Protein AF-X1HYQ2-F1 (afdb_monomer_lite)

Structure (mmCIF, N/CA/C/O backbone):
data_AF-X1HYQ2-F1
#
_entry.id   AF-X1HYQ2-F1
#
loop_
_atom_site.group_PDB
_atom_site.id
_atom_site.type_symbol
_atom_site.label_atom_id
_atom_site.label_alt_id
_atom_site.label_comp_id
_atom_site.label_asym_id
_atom_site.label_entity_id
_atom_site.label_seq_id
_atom_site.pdbx_PDB_ins_code
_atom_site.Cartn_x
_atom_site.Cartn_y
_atom_site.Cartn_z
_atom_site.occupancy
_atom_site.B_iso_or_equiv
_atom_site.auth_seq_id
_atom_site.auth_comp_id
_atom_site.auth_asym_id
_atom_site.auth_atom_id
_atom_site.pdbx_PDB_model_num
ATOM 1 N N . MET A 1 1 ? 8.883 -9.887 -30.324 1.00 87.75 1 MET A N 1
ATOM 2 C CA . MET A 1 1 ? 8.165 -10.912 -29.535 1.00 87.75 1 MET A CA 1
ATOM 3 C C . MET A 1 1 ? 7.779 -10.295 -28.203 1.00 87.75 1 MET A C 1
ATOM 5 O O . MET A 1 1 ? 8.640 -9.686 -27.579 1.00 87.75 1 MET A O 1
ATOM 9 N N . ALA A 1 2 ? 6.522 -10.423 -27.791 1.00 94.06 2 ALA A N 1
ATOM 10 C CA . ALA A 1 2 ? 6.022 -10.013 -26.484 1.00 94.06 2 ALA A CA 1
ATOM 11 C C . ALA A 1 2 ? 5.335 -11.199 -25.804 1.00 94.06 2 ALA A C 1
ATOM 13 O O . ALA A 1 2 ? 4.806 -12.089 -26.470 1.00 94.06 2 ALA A O 1
ATOM 14 N N . THR A 1 3 ? 5.360 -11.207 -24.475 1.00 94.38 3 THR A N 1
ATOM 15 C CA . THR A 1 3 ? 4.730 -12.242 -23.653 1.00 94.38 3 THR A CA 1
ATOM 16 C C . THR A 1 3 ? 4.017 -11.590 -22.479 1.00 94.38 3 THR A C 1
ATOM 18 O O . THR A 1 3 ? 4.448 -10.545 -21.990 1.00 94.38 3 THR A O 1
ATOM 21 N N . ILE A 1 4 ? 2.924 -12.199 -22.031 1.00 93.12 4 ILE A N 1
ATOM 22 C CA . ILE A 1 4 ? 2.221 -11.822 -20.807 1.00 93.12 4 ILE A CA 1
ATOM 23 C C . ILE A 1 4 ? 2.123 -13.070 -19.945 1.00 93.12 4 ILE A C 1
ATOM 25 O O . ILE A 1 4 ? 1.773 -14.153 -20.421 1.00 93.12 4 ILE A O 1
ATOM 29 N N . GLY A 1 5 ? 2.437 -12.919 -18.666 1.00 87.38 5 GLY A N 1
ATOM 30 C CA . GLY A 1 5 ? 2.395 -14.002 -17.702 1.00 87.38 5 GLY A CA 1
ATOM 31 C C . GLY A 1 5 ? 3.038 -13.615 -16.379 1.00 87.38 5 GLY A C 1
ATOM 32 O O . GLY A 1 5 ? 3.705 -12.591 -16.255 1.00 87.38 5 GLY A O 1
ATOM 33 N N . SER A 1 6 ? 2.814 -14.463 -15.384 1.00 81.81 6 SER A N 1
ATOM 34 C CA . SER A 1 6 ? 3.522 -14.440 -14.102 1.00 81.81 6 SER A CA 1
ATOM 35 C C . SER A 1 6 ? 4.257 -15.775 -13.973 1.00 81.81 6 SER A C 1
ATOM 37 O O . SER A 1 6 ? 5.203 -16.029 -14.706 1.00 81.81 6 SER A O 1
ATOM 39 N N . LYS A 1 7 ? 3.774 -16.688 -13.128 1.00 84.12 7 LYS A N 1
ATOM 40 C CA . LYS A 1 7 ? 4.290 -18.062 -13.024 1.00 84.12 7 LYS A CA 1
ATOM 41 C C . LYS A 1 7 ? 3.954 -18.924 -14.243 1.00 84.12 7 LYS A C 1
ATOM 43 O O . LYS A 1 7 ? 4.586 -19.948 -14.460 1.00 84.12 7 LYS A O 1
ATOM 48 N N . ARG A 1 8 ? 2.923 -18.540 -14.998 1.00 89.50 8 ARG A N 1
ATOM 49 C CA . ARG A 1 8 ? 2.482 -19.206 -16.227 1.00 89.50 8 ARG A CA 1
ATOM 50 C C . ARG A 1 8 ? 2.333 -18.172 -17.331 1.00 89.50 8 ARG A C 1
ATOM 52 O O . ARG A 1 8 ? 1.862 -17.063 -17.064 1.00 89.50 8 ARG A O 1
ATOM 59 N N . LEU A 1 9 ? 2.729 -18.560 -18.539 1.00 92.75 9 LEU A N 1
ATOM 60 C CA . LEU A 1 9 ? 2.484 -17.805 -19.760 1.00 92.75 9 LEU A CA 1
ATOM 61 C C . LEU A 1 9 ? 0.978 -17.818 -20.047 1.00 92.75 9 LEU A C 1
ATOM 63 O O . LEU A 1 9 ? 0.370 -18.887 -20.044 1.00 92.75 9 LEU A O 1
ATOM 67 N N . ILE A 1 10 ? 0.386 -16.645 -20.261 1.00 93.06 10 ILE A N 1
ATOM 68 C CA . ILE A 1 10 ? -1.036 -16.509 -20.618 1.00 93.06 10 ILE A CA 1
ATOM 69 C C . ILE A 1 10 ? -1.226 -16.077 -22.070 1.00 93.06 10 ILE A C 1
ATOM 71 O O . ILE A 1 10 ? -2.271 -16.341 -22.653 1.00 93.06 10 ILE A O 1
ATOM 75 N N . TRP A 1 11 ? -0.224 -15.421 -22.655 1.00 95.94 11 TRP A N 1
ATOM 76 C CA . TRP A 1 11 ? -0.261 -14.954 -24.034 1.00 95.94 11 TRP A CA 1
ATOM 77 C C . TRP A 1 11 ? 1.156 -14.699 -24.551 1.00 95.94 11 TRP A C 1
ATOM 79 O O . TRP A 1 11 ? 2.025 -14.252 -23.796 1.00 95.94 11 TRP A O 1
ATOM 89 N N . ALA A 1 12 ? 1.388 -14.961 -25.835 1.00 96.62 12 ALA A N 1
ATOM 90 C CA . ALA A 1 12 ? 2.621 -14.623 -26.532 1.00 96.62 12 ALA A CA 1
ATOM 91 C C . ALA A 1 12 ? 2.326 -14.302 -27.998 1.00 96.62 12 ALA A C 1
ATOM 93 O O . ALA A 1 12 ? 1.525 -14.988 -28.629 1.00 96.62 12 ALA A O 1
ATOM 94 N N . ALA A 1 13 ? 3.009 -13.299 -28.544 1.00 97.00 13 ALA A N 1
ATOM 95 C CA . ALA A 1 13 ? 2.955 -12.981 -29.967 1.00 97.00 13 ALA A CA 1
ATOM 96 C C . ALA A 1 13 ? 4.294 -12.424 -30.466 1.00 97.00 13 ALA A C 1
ATOM 98 O O . ALA A 1 13 ? 5.100 -11.864 -29.714 1.00 97.00 13 ALA A O 1
ATOM 99 N N . ALA A 1 14 ? 4.546 -12.563 -31.762 1.00 97.19 14 ALA A N 1
ATOM 100 C CA . ALA A 1 14 ? 5.698 -11.989 -32.440 1.00 97.19 14 ALA A CA 1
ATOM 101 C C . ALA A 1 14 ? 5.243 -11.343 -33.749 1.00 97.19 14 ALA A C 1
ATOM 103 O O . ALA A 1 14 ? 4.389 -11.884 -34.440 1.00 97.19 14 ALA A O 1
ATOM 104 N N . GLY A 1 15 ? 5.803 -10.180 -34.068 1.00 96.12 15 GLY A N 1
ATOM 105 C CA . GLY A 1 15 ? 5.381 -9.378 -35.206 1.00 96.12 15 GLY A CA 1
ATOM 106 C C . GLY A 1 15 ? 5.786 -7.923 -35.024 1.00 96.12 15 GLY A C 1
ATOM 107 O O . GLY A 1 15 ? 6.682 -7.622 -34.227 1.00 96.12 15 GLY A O 1
ATOM 108 N N . ASP A 1 16 ? 5.098 -7.051 -35.755 1.00 97.75 16 ASP A N 1
ATOM 109 C CA . ASP A 1 16 ? 5.226 -5.602 -35.635 1.00 97.75 16 ASP A CA 1
ATOM 110 C C . ASP A 1 16 ? 5.039 -5.132 -34.181 1.00 97.75 16 ASP A C 1
ATOM 112 O O . ASP A 1 16 ? 4.152 -5.598 -33.459 1.00 97.75 16 ASP A O 1
ATOM 116 N N . VAL A 1 17 ? 5.897 -4.204 -33.752 1.00 96.62 17 VAL A N 1
ATOM 117 C CA . VAL A 1 17 ? 5.971 -3.760 -32.356 1.00 96.62 17 VAL A CA 1
ATOM 118 C C . VAL A 1 17 ? 4.682 -3.084 -31.906 1.00 96.62 17 VAL A C 1
ATOM 120 O O . VAL A 1 17 ? 4.229 -3.331 -30.787 1.00 96.62 17 VAL A O 1
ATOM 123 N N . GLU A 1 18 ? 4.066 -2.267 -32.757 1.00 97.00 18 GLU A N 1
ATOM 124 C CA . GLU A 1 18 ? 2.862 -1.521 -32.404 1.00 97.00 18 GLU A CA 1
ATOM 125 C C . GLU A 1 18 ? 1.658 -2.458 -32.295 1.00 97.00 18 GLU A C 1
ATOM 127 O O . GLU A 1 18 ? 0.921 -2.424 -31.305 1.00 97.00 18 GLU A O 1
ATOM 132 N N . THR A 1 19 ? 1.504 -3.340 -33.279 1.00 97.00 19 THR A N 1
ATOM 133 C CA . THR A 1 19 ? 0.419 -4.322 -33.348 1.00 97.00 19 THR A CA 1
ATOM 134 C C . THR A 1 19 ? 0.457 -5.262 -32.145 1.00 97.00 19 THR A C 1
ATOM 136 O O . THR A 1 19 ? -0.511 -5.342 -31.385 1.00 97.00 19 THR A O 1
ATOM 139 N N . VAL A 1 20 ? 1.610 -5.891 -31.899 1.00 97.44 20 VAL A N 1
ATOM 140 C CA . VAL A 1 20 ? 1.802 -6.834 -30.786 1.00 97.44 20 VAL A CA 1
ATOM 141 C C . VAL A 1 20 ? 1.609 -6.144 -29.434 1.00 97.44 20 VAL A C 1
ATOM 143 O O . VAL A 1 20 ? 0.995 -6.708 -28.530 1.00 97.44 20 VAL A O 1
ATOM 146 N N . THR A 1 21 ? 2.088 -4.908 -29.274 1.00 95.88 21 THR A N 1
ATOM 147 C CA . THR A 1 21 ? 1.911 -4.163 -28.017 1.00 95.88 21 THR A CA 1
ATOM 148 C C . THR A 1 21 ? 0.440 -3.834 -27.771 1.00 95.88 21 THR A C 1
ATOM 150 O O . THR A 1 21 ? -0.053 -4.009 -26.657 1.00 95.88 21 THR A O 1
ATOM 153 N N . ARG A 1 22 ? -0.288 -3.394 -28.804 1.00 96.19 22 ARG A N 1
ATOM 154 C CA . ARG A 1 22 ? -1.716 -3.057 -28.713 1.00 96.19 22 ARG A CA 1
ATOM 155 C C . ARG A 1 22 ? -2.566 -4.268 -28.343 1.00 96.19 22 ARG A C 1
ATOM 157 O O . ARG A 1 22 ? -3.459 -4.150 -27.506 1.00 96.19 22 ARG A O 1
ATOM 164 N N . GLU A 1 23 ? -2.292 -5.417 -28.947 1.00 95.88 23 GLU A N 1
ATOM 165 C CA . GLU A 1 23 ? -2.946 -6.681 -28.597 1.00 95.88 23 GLU A CA 1
ATOM 166 C C . GLU A 1 23 ? -2.624 -7.096 -27.163 1.00 95.88 23 GLU A C 1
ATOM 168 O O . GLU A 1 23 ? -3.537 -7.399 -26.394 1.00 95.88 23 GLU A O 1
ATOM 173 N N . GLY A 1 24 ? -1.351 -7.021 -26.772 1.00 95.31 24 GLY A N 1
ATOM 174 C CA . GLY A 1 24 ? -0.922 -7.350 -25.419 1.00 95.31 24 GLY A CA 1
ATOM 175 C C . GLY A 1 24 ? -1.607 -6.490 -24.351 1.00 95.31 24 GLY A C 1
ATOM 176 O O . GLY A 1 24 ? -2.094 -7.021 -23.355 1.00 95.31 24 GLY A O 1
ATOM 177 N N . ILE A 1 25 ? -1.729 -5.177 -24.572 1.00 94.75 25 ILE A N 1
ATOM 178 C CA . ILE A 1 25 ? -2.447 -4.276 -23.653 1.00 94.75 25 ILE A CA 1
ATOM 179 C C . ILE A 1 25 ? -3.903 -4.726 -23.472 1.00 94.75 25 ILE A C 1
ATOM 181 O O . ILE A 1 25 ? -4.359 -4.832 -22.337 1.00 94.75 25 ILE A O 1
ATOM 185 N N . ARG A 1 26 ? -4.612 -5.083 -24.555 1.00 93.75 26 ARG A N 1
ATOM 186 C CA . ARG A 1 26 ? -5.999 -5.583 -24.458 1.00 93.75 26 ARG A CA 1
ATOM 187 C C . ARG A 1 26 ? -6.094 -6.859 -23.620 1.00 93.75 26 ARG A C 1
ATOM 189 O O . ARG A 1 26 ? -7.024 -6.992 -22.829 1.00 93.75 26 ARG A O 1
ATOM 196 N N . VAL A 1 27 ? -5.143 -7.781 -23.774 1.00 93.94 27 VAL A N 1
ATOM 197 C CA . VAL A 1 27 ? -5.092 -9.023 -22.984 1.00 93.94 27 VAL A CA 1
ATOM 198 C C . VAL A 1 27 ? -4.842 -8.726 -21.500 1.00 93.94 27 VAL A C 1
ATOM 200 O O . VAL A 1 27 ? -5.498 -9.310 -20.634 1.00 93.94 27 VAL A O 1
ATOM 203 N N . VAL A 1 28 ? -3.928 -7.804 -21.179 1.00 92.81 28 VAL A N 1
ATOM 204 C CA . VAL A 1 28 ? -3.695 -7.375 -19.788 1.00 92.81 28 VAL A CA 1
ATOM 205 C C . VAL A 1 28 ? -4.953 -6.735 -19.204 1.00 92.81 28 VAL A C 1
ATOM 207 O O . VAL A 1 28 ? -5.369 -7.117 -18.109 1.00 92.81 28 VAL A O 1
ATOM 210 N N . ASP A 1 29 ? -5.604 -5.832 -19.936 1.00 91.50 29 ASP A N 1
ATOM 211 C CA . ASP A 1 29 ? -6.808 -5.144 -19.462 1.00 91.50 29 ASP A CA 1
ATOM 212 C C . ASP A 1 29 ? -7.930 -6.141 -19.152 1.00 91.50 29 ASP A C 1
ATOM 214 O O . ASP A 1 29 ? -8.540 -6.080 -18.089 1.00 91.50 29 ASP A O 1
ATOM 218 N N . GLN A 1 30 ? -8.158 -7.128 -20.021 1.00 89.38 30 GLN A N 1
ATOM 219 C CA . GLN A 1 30 ? -9.182 -8.157 -19.804 1.00 89.38 30 GLN A CA 1
ATOM 220 C C . GLN A 1 30 ? -8.919 -9.055 -18.589 1.00 89.38 30 GLN A C 1
ATOM 222 O O . GLN A 1 30 ? -9.856 -9.652 -18.061 1.00 89.38 30 GLN A O 1
ATOM 227 N N . THR A 1 31 ? -7.663 -9.187 -18.156 1.00 87.50 31 THR A N 1
ATOM 228 C CA . THR A 1 31 ? -7.276 -10.121 -17.086 1.00 87.50 31 THR A CA 1
ATOM 229 C C . THR A 1 31 ? -7.023 -9.442 -15.744 1.00 87.50 31 THR A C 1
ATOM 231 O O . THR A 1 31 ? -7.073 -10.110 -14.711 1.00 87.50 31 THR A O 1
ATOM 234 N N . THR A 1 32 ? -6.759 -8.133 -15.740 1.00 91.69 32 THR A N 1
ATOM 235 C CA . THR A 1 32 ? -6.312 -7.398 -14.543 1.00 91.69 32 THR A CA 1
ATOM 236 C C . THR A 1 32 ? -7.179 -6.195 -14.178 1.00 91.69 32 THR A C 1
ATOM 238 O O . THR A 1 32 ? -7.031 -5.669 -13.071 1.00 91.69 32 THR A O 1
ATOM 241 N N . SER A 1 33 ? -8.107 -5.786 -15.050 1.00 93.75 33 SER A N 1
ATOM 242 C CA . SER A 1 33 ? -8.998 -4.648 -14.812 1.00 93.75 33 SER A CA 1
ATOM 243 C C . SER A 1 33 ? -10.345 -5.068 -14.236 1.00 93.75 33 SER A C 1
ATOM 245 O O . SER A 1 33 ? -11.040 -5.922 -14.784 1.00 93.75 33 SER A O 1
ATOM 247 N N . PHE A 1 34 ? -10.755 -4.415 -13.149 1.00 93.50 34 PHE A N 1
ATOM 248 C CA . PHE A 1 34 ? -12.014 -4.698 -12.461 1.00 93.50 34 PHE A CA 1
ATOM 249 C C . PHE A 1 34 ? -12.791 -3.414 -12.180 1.00 93.50 34 PHE A C 1
ATOM 251 O O . PHE A 1 34 ? -12.225 -2.410 -11.750 1.00 93.50 34 PHE A O 1
ATOM 258 N N . TYR A 1 35 ? -14.109 -3.475 -12.371 1.00 93.12 35 TYR A N 1
ATOM 259 C CA . TYR A 1 35 ? -15.043 -2.415 -12.001 1.00 93.12 35 TYR A CA 1
ATOM 260 C C . TYR A 1 35 ? -15.815 -2.856 -10.771 1.00 93.12 35 TYR A C 1
ATOM 262 O O . TYR A 1 35 ? -16.546 -3.846 -10.816 1.00 93.12 35 TYR A O 1
ATOM 270 N N . LEU A 1 36 ? -15.665 -2.126 -9.673 1.00 92.44 36 LEU A N 1
ATOM 271 C CA . LEU A 1 36 ? -16.332 -2.464 -8.422 1.00 92.44 36 LEU A CA 1
ATOM 272 C C . LEU A 1 36 ? -16.808 -1.215 -7.688 1.00 92.44 36 LEU A C 1
ATOM 274 O O . LEU A 1 36 ? -16.319 -0.104 -7.914 1.00 92.44 36 LEU A O 1
ATOM 278 N N . LYS A 1 37 ? -17.821 -1.407 -6.842 1.00 93.88 37 LYS A N 1
ATOM 279 C CA . LYS A 1 37 ? -18.293 -0.361 -5.937 1.00 93.88 37 LYS A CA 1
ATOM 280 C C . LYS A 1 37 ? -17.270 -0.201 -4.8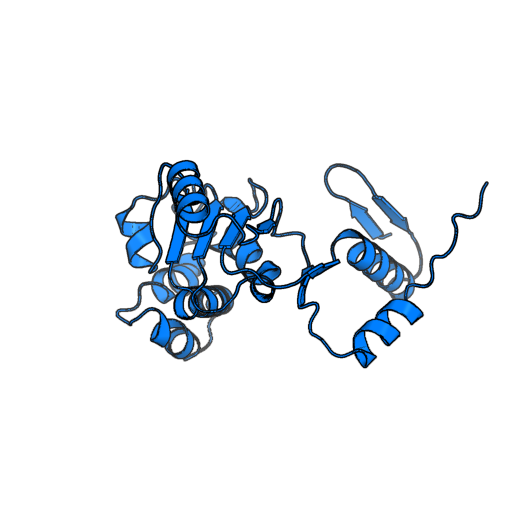07 1.00 93.88 37 LYS A C 1
ATOM 282 O O . LYS A 1 37 ? -16.852 -1.221 -4.257 1.00 93.88 37 LYS A O 1
ATOM 287 N N . PRO A 1 38 ? -16.863 1.031 -4.464 1.00 95.38 38 PRO A N 1
ATOM 288 C CA . PRO A 1 38 ? -15.969 1.251 -3.338 1.00 95.38 38 PRO A CA 1
ATOM 289 C C . PRO A 1 38 ? -16.595 0.793 -2.016 1.00 95.38 38 PRO A C 1
ATOM 291 O O . PRO A 1 38 ? -17.816 0.827 -1.872 1.00 95.38 38 PRO A O 1
ATOM 294 N N . SER A 1 39 ? -15.758 0.429 -1.048 1.00 96.25 39 SER A N 1
ATOM 295 C CA . SER A 1 39 ? -16.177 0.036 0.299 1.00 96.25 39 SER A CA 1
ATOM 296 C C . SER A 1 39 ? -15.478 0.857 1.383 1.00 96.25 39 SER A C 1
ATOM 298 O O . SER A 1 39 ? -14.382 1.396 1.186 1.00 96.25 39 SER A O 1
ATOM 300 N N . LYS A 1 40 ? -16.120 0.931 2.551 1.00 97.31 40 LYS A N 1
ATOM 301 C CA . LYS A 1 40 ? -15.552 1.447 3.794 1.00 97.31 40 LYS A CA 1
ATOM 302 C C . LYS A 1 40 ? -14.363 0.615 4.278 1.00 97.31 40 LYS A C 1
ATOM 304 O O . LYS A 1 40 ? -13.435 1.193 4.835 1.00 97.31 40 LYS A O 1
ATOM 309 N N . TYR A 1 41 ? -14.365 -0.700 4.069 1.00 98.44 41 TYR A N 1
ATOM 310 C CA . TYR A 1 41 ? -13.349 -1.612 4.596 1.00 98.44 41 TYR A CA 1
ATOM 311 C C . TYR A 1 41 ? -12.594 -2.322 3.476 1.00 98.44 41 TYR A C 1
ATOM 313 O O . TYR A 1 41 ? -13.183 -2.870 2.542 1.00 98.44 41 TYR A O 1
ATOM 321 N N . SER A 1 42 ? -11.264 -2.316 3.553 1.00 98.38 42 SER A N 1
ATOM 322 C CA . SER A 1 42 ? -10.416 -2.969 2.554 1.00 98.38 42 SER A CA 1
ATOM 323 C C . SER A 1 42 ? -9.209 -3.660 3.174 1.00 98.38 42 SER A C 1
ATOM 325 O O . SER A 1 42 ? -8.549 -3.118 4.058 1.00 98.38 42 SER A O 1
ATOM 327 N N . ILE A 1 43 ? -8.883 -4.843 2.665 1.00 98.75 43 ILE A N 1
ATOM 328 C CA . ILE A 1 43 ? -7.669 -5.594 2.978 1.00 98.75 43 ILE A CA 1
ATOM 329 C C . ILE A 1 43 ? -6.811 -5.621 1.719 1.00 98.75 43 ILE A C 1
ATOM 331 O O . ILE A 1 43 ? -7.259 -6.066 0.665 1.00 98.75 43 ILE A O 1
ATOM 335 N N . VAL A 1 44 ? -5.576 -5.147 1.817 1.00 98.62 44 VAL A N 1
ATOM 336 C CA . VAL A 1 44 ? -4.670 -4.986 0.682 1.00 98.62 44 VAL A CA 1
ATOM 337 C C . VAL A 1 44 ? -3.372 -5.721 0.965 1.00 98.62 44 VAL A C 1
ATOM 339 O O . VAL A 1 44 ? -2.668 -5.410 1.923 1.00 98.62 44 VAL A O 1
ATOM 342 N N . SER A 1 45 ? -3.019 -6.665 0.098 1.00 98.38 45 SER A N 1
ATOM 343 C CA . SER A 1 45 ? -1.680 -7.244 0.028 1.00 98.38 45 SER A CA 1
ATOM 344 C C . SER A 1 45 ? -1.092 -6.961 -1.352 1.00 98.38 45 SER A C 1
ATOM 346 O O . SER A 1 45 ? -1.761 -7.222 -2.355 1.00 98.38 45 SER A O 1
ATOM 348 N N . PRO A 1 46 ? 0.148 -6.456 -1.456 1.00 96.94 46 PRO A N 1
ATOM 349 C CA . PRO A 1 46 ? 0.759 -6.188 -2.750 1.00 96.94 46 PRO A CA 1
ATOM 350 C C . PRO A 1 46 ? 1.159 -7.478 -3.487 1.00 96.94 46 PRO A C 1
ATOM 352 O O . PRO A 1 46 ? 1.372 -7.403 -4.686 1.00 96.94 46 PRO A O 1
ATOM 355 N N . GLY A 1 47 ? 1.191 -8.647 -2.826 1.00 94.88 47 GLY A N 1
ATOM 356 C CA . GLY A 1 47 ? 1.512 -9.938 -3.461 1.00 94.88 47 GLY A CA 1
ATOM 357 C C . GLY A 1 47 ? 2.718 -10.689 -2.883 1.00 94.88 47 GLY A C 1
ATOM 358 O O . GLY A 1 47 ? 3.073 -11.741 -3.410 1.00 94.88 47 GLY A O 1
ATOM 359 N N . GLY A 1 48 ? 3.323 -10.192 -1.798 1.00 95.38 48 GLY A N 1
ATOM 360 C CA . GLY A 1 48 ? 4.542 -10.768 -1.215 1.00 95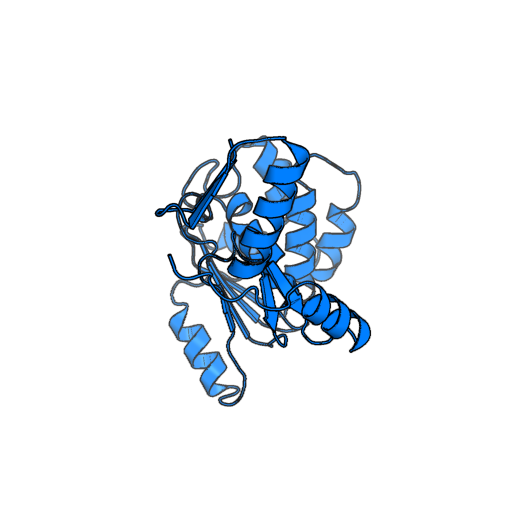.38 48 GLY A CA 1
ATOM 361 C C . GLY A 1 48 ? 5.809 -10.367 -1.979 1.00 95.38 48 GLY A C 1
ATOM 362 O O . GLY A 1 48 ? 5.759 -9.492 -2.843 1.00 95.38 48 GLY A O 1
ATOM 363 N N . TYR A 1 49 ? 6.942 -11.005 -1.675 1.00 94.75 49 TYR A N 1
ATOM 364 C CA . TYR A 1 49 ? 8.234 -10.656 -2.271 1.00 94.75 49 TYR A CA 1
ATOM 365 C C . TYR A 1 49 ? 8.220 -10.819 -3.808 1.00 94.75 49 TYR A C 1
ATOM 367 O O . TYR A 1 49 ? 7.736 -11.844 -4.304 1.00 94.75 49 TYR A O 1
ATOM 375 N N . PRO A 1 50 ? 8.779 -9.863 -4.581 1.00 94.50 50 PRO A N 1
ATOM 376 C CA . PRO A 1 50 ? 9.487 -8.650 -4.139 1.00 94.50 50 PRO A CA 1
ATOM 377 C C . PRO A 1 50 ? 8.580 -7.424 -3.919 1.00 94.50 50 PRO A C 1
ATOM 379 O O . PRO A 1 50 ? 9.058 -6.363 -3.518 1.00 94.50 50 PRO A O 1
ATOM 382 N N . ASP A 1 51 ? 7.274 -7.538 -4.168 1.00 96.38 51 ASP A N 1
ATOM 383 C CA . ASP A 1 51 ? 6.329 -6.417 -4.122 1.00 96.38 51 ASP A CA 1
ATOM 384 C C . ASP A 1 51 ? 6.088 -5.876 -2.702 1.00 96.38 51 ASP A C 1
ATOM 386 O O . ASP A 1 51 ? 5.600 -4.755 -2.555 1.00 96.38 51 ASP A O 1
ATOM 390 N N . ASP A 1 52 ? 6.442 -6.625 -1.653 1.00 97.62 52 ASP A N 1
ATOM 391 C CA . ASP A 1 52 ? 6.395 -6.183 -0.255 1.00 97.62 52 ASP A CA 1
ATOM 392 C C . ASP A 1 52 ? 7.753 -6.066 0.441 1.00 97.62 52 ASP A C 1
ATOM 394 O O . ASP A 1 52 ? 7.790 -5.875 1.656 1.00 97.62 52 ASP A O 1
ATOM 398 N N . GLU A 1 53 ? 8.853 -6.096 -0.314 1.00 97.75 53 GLU A N 1
ATOM 399 C CA . GLU A 1 53 ? 10.208 -5.976 0.240 1.00 97.75 53 GLU A CA 1
ATOM 400 C C . GLU A 1 53 ? 10.382 -4.679 1.051 1.00 97.75 53 GLU A C 1
ATOM 402 O O . GLU A 1 53 ? 11.057 -4.642 2.080 1.00 97.75 53 GLU A O 1
ATOM 407 N N . THR A 1 54 ? 9.744 -3.595 0.599 1.00 98.56 54 THR A N 1
ATOM 408 C CA . THR A 1 54 ? 9.791 -2.286 1.254 1.00 98.56 54 THR A CA 1
ATOM 409 C C . THR A 1 54 ? 8.421 -1.625 1.318 1.00 98.56 54 THR A C 1
ATOM 411 O O . THR A 1 54 ? 7.549 -1.874 0.477 1.00 98.56 54 THR A O 1
ATOM 414 N N . LEU A 1 55 ? 8.254 -0.680 2.246 1.00 98.25 55 LEU A N 1
ATOM 415 C CA . LEU A 1 55 ? 7.088 0.208 2.295 1.00 98.25 55 LEU A CA 1
ATOM 416 C C . LEU A 1 55 ? 6.900 0.969 0.964 1.00 98.25 55 LEU A C 1
ATOM 418 O O . LEU A 1 55 ? 5.787 1.154 0.475 1.00 98.25 55 LEU A O 1
ATOM 422 N N . TYR A 1 56 ? 8.008 1.364 0.332 1.00 97.88 56 TYR A N 1
ATOM 423 C CA . TYR A 1 56 ? 8.034 2.007 -0.984 1.00 97.88 56 TYR A CA 1
ATOM 424 C C . TYR A 1 56 ? 7.528 1.114 -2.128 1.00 97.88 56 TYR A C 1
ATOM 426 O O . TYR A 1 56 ? 6.879 1.606 -3.058 1.00 97.88 56 TYR A O 1
ATOM 434 N N . ALA A 1 57 ? 7.881 -0.173 -2.128 1.00 97.38 57 ALA A N 1
ATOM 435 C CA . ALA A 1 57 ? 7.447 -1.118 -3.156 1.00 97.38 57 ALA A CA 1
ATOM 436 C C . ALA A 1 57 ? 5.960 -1.450 -2.973 1.00 97.38 57 ALA A C 1
ATOM 438 O O . ALA A 1 57 ? 5.157 -1.243 -3.890 1.00 97.38 57 ALA A O 1
ATOM 439 N N . SER A 1 58 ? 5.591 -1.817 -1.745 1.00 97.94 58 SER A N 1
ATOM 440 C CA . SER A 1 58 ? 4.239 -2.242 -1.373 1.00 97.94 58 SER A CA 1
ATOM 441 C C . SER A 1 58 ? 3.183 -1.165 -1.594 1.00 97.94 58 SER A C 1
ATOM 443 O O . SER A 1 58 ? 2.029 -1.487 -1.889 1.00 97.94 58 SER A O 1
ATOM 445 N N . GLN A 1 59 ? 3.562 0.118 -1.509 1.00 97.00 59 GLN A N 1
ATOM 446 C CA . GLN A 1 59 ? 2.670 1.262 -1.729 1.00 97.00 59 GLN A CA 1
ATOM 447 C C . GLN A 1 59 ? 1.952 1.182 -3.086 1.00 97.00 59 GLN A C 1
ATOM 449 O O . GLN A 1 59 ? 0.868 1.745 -3.242 1.00 97.00 59 GLN A O 1
ATOM 454 N N . ARG A 1 60 ? 2.543 0.506 -4.085 1.00 96.19 60 ARG A N 1
ATOM 455 C CA . ARG A 1 60 ? 1.926 0.334 -5.406 1.00 96.19 60 ARG A CA 1
ATOM 456 C C . ARG A 1 60 ? 0.575 -0.371 -5.302 1.00 96.19 60 ARG A C 1
ATOM 458 O O . ARG A 1 60 ? -0.351 0.042 -5.989 1.00 96.19 60 ARG A O 1
ATOM 465 N N . GLY A 1 61 ? 0.457 -1.376 -4.433 1.00 96.56 61 GLY A N 1
ATOM 466 C CA . GLY A 1 61 ? -0.802 -2.087 -4.219 1.00 96.56 61 GLY A CA 1
ATOM 467 C C . GLY A 1 61 ? -1.905 -1.155 -3.722 1.00 96.56 61 GLY A C 1
ATOM 468 O O . GLY A 1 61 ? -2.993 -1.149 -4.283 1.00 96.56 61 GLY A O 1
ATOM 469 N N . LEU A 1 62 ? -1.601 -0.297 -2.741 1.00 95.56 62 LEU A N 1
ATOM 470 C CA . LEU A 1 62 ? -2.544 0.714 -2.249 1.00 95.56 62 LEU A CA 1
ATOM 471 C C . LEU A 1 62 ? -2.953 1.719 -3.334 1.00 95.56 62 LEU A C 1
ATOM 473 O O . LEU A 1 62 ? -4.127 2.056 -3.446 1.00 95.56 62 LEU A O 1
ATOM 477 N N . ASP A 1 63 ? -1.994 2.198 -4.128 1.00 96.19 63 ASP A N 1
ATOM 478 C CA . ASP A 1 63 ? -2.242 3.176 -5.196 1.00 96.19 63 ASP A CA 1
ATOM 479 C C . ASP A 1 63 ? -3.189 2.619 -6.269 1.00 96.19 63 ASP A C 1
ATOM 481 O O . ASP A 1 63 ? -4.124 3.301 -6.683 1.00 96.19 63 ASP A O 1
ATOM 485 N N . LEU A 1 64 ? -2.992 1.361 -6.673 1.00 96.12 64 LEU A N 1
ATOM 486 C CA . LEU A 1 64 ? -3.785 0.714 -7.723 1.00 96.12 64 LEU A CA 1
ATOM 487 C C . LEU A 1 64 ? -5.217 0.371 -7.298 1.00 96.12 64 LEU A C 1
ATOM 489 O O . LEU A 1 64 ? -6.115 0.346 -8.139 1.00 96.12 64 LEU A O 1
ATOM 493 N N . VAL A 1 65 ? -5.447 0.150 -6.002 1.00 96.12 65 VAL A N 1
ATOM 494 C CA . VAL A 1 65 ? -6.782 -0.156 -5.459 1.00 96.12 65 VAL A CA 1
ATOM 495 C C . VAL A 1 65 ? -7.441 1.054 -4.798 1.00 96.12 65 VAL A C 1
ATOM 497 O O . VAL A 1 65 ? -8.545 0.943 -4.280 1.00 96.12 65 VAL A O 1
ATOM 500 N N . ASN A 1 66 ? -6.817 2.235 -4.841 1.00 94.81 66 ASN A N 1
ATOM 501 C CA . ASN A 1 66 ? -7.315 3.439 -4.174 1.00 94.81 66 ASN A CA 1
ATOM 502 C C . ASN A 1 66 ? -8.759 3.802 -4.572 1.00 94.81 66 ASN A C 1
ATOM 504 O O . ASN A 1 66 ? -9.524 4.274 -3.735 1.00 94.81 66 ASN A O 1
ATOM 508 N N . ASN A 1 67 ? -9.156 3.546 -5.822 1.00 94.75 67 ASN A N 1
ATOM 509 C CA . ASN A 1 67 ? -10.518 3.804 -6.304 1.00 94.75 67 ASN A CA 1
ATOM 510 C C . ASN A 1 67 ? -11.587 2.925 -5.634 1.00 94.75 67 ASN A C 1
ATOM 512 O O . ASN A 1 67 ? -12.766 3.247 -5.724 1.00 94.75 67 ASN A O 1
ATOM 516 N N . ALA A 1 68 ? -11.188 1.836 -4.974 1.00 95.31 68 ALA A N 1
ATOM 517 C CA . ALA A 1 68 ? -12.066 0.924 -4.250 1.00 95.31 68 ALA A CA 1
ATOM 518 C C . ALA A 1 68 ? -12.332 1.326 -2.797 1.00 95.31 68 ALA A C 1
ATOM 520 O O . ALA A 1 68 ? -13.113 0.669 -2.116 1.00 95.31 68 ALA A O 1
ATOM 521 N N . ILE A 1 69 ? -11.652 2.352 -2.294 1.00 96.12 69 ILE A N 1
ATOM 522 C CA . ILE A 1 69 ? -11.644 2.674 -0.868 1.00 96.12 69 ILE A CA 1
ATOM 523 C C . ILE A 1 69 ? -12.430 3.966 -0.674 1.00 96.12 69 ILE A C 1
ATOM 525 O O . ILE A 1 69 ? -12.094 4.983 -1.289 1.00 96.12 69 ILE A O 1
ATOM 529 N N . LEU A 1 70 ? -13.457 3.952 0.172 1.00 96.44 70 LEU A N 1
ATOM 530 C CA . LEU A 1 70 ? -14.232 5.149 0.504 1.00 96.44 70 LEU A CA 1
ATOM 531 C C . LEU A 1 70 ? -13.434 6.117 1.383 1.00 96.44 70 LEU A C 1
ATOM 533 O O . LEU A 1 70 ? -12.574 5.723 2.176 1.00 96.44 70 LEU A O 1
ATOM 537 N N . ASP A 1 71 ? -13.741 7.407 1.255 1.00 96.44 71 ASP A N 1
ATOM 538 C CA . ASP A 1 71 ? -13.280 8.401 2.221 1.00 96.44 71 ASP A CA 1
ATOM 539 C C . ASP A 1 71 ? -13.806 8.046 3.613 1.00 96.44 71 ASP A C 1
ATOM 541 O O . ASP A 1 71 ? -14.907 7.516 3.766 1.00 96.44 71 ASP A O 1
ATOM 545 N N . LYS A 1 72 ? -12.996 8.318 4.637 1.00 97.06 72 LYS A N 1
ATOM 546 C CA . LYS A 1 72 ? -13.225 7.899 6.028 1.00 97.06 72 LYS A CA 1
ATOM 547 C C . LYS A 1 72 ? -13.354 6.375 6.203 1.00 97.06 72 LYS A C 1
ATOM 549 O O . LYS A 1 72 ? -13.801 5.922 7.252 1.00 97.06 72 LYS A O 1
ATOM 554 N N . GLY A 1 73 ? -12.935 5.580 5.215 1.00 97.25 73 GLY A N 1
ATOM 555 C CA . GLY A 1 73 ? -12.810 4.129 5.337 1.00 97.25 73 GLY A CA 1
ATOM 556 C C . GLY A 1 73 ? -11.629 3.700 6.211 1.00 97.25 73 GLY A C 1
ATOM 557 O O . GLY A 1 73 ? -10.904 4.529 6.768 1.00 97.25 73 GLY A O 1
ATOM 558 N N . GLU A 1 74 ? -11.402 2.397 6.309 1.00 98.38 74 GLU A N 1
ATOM 559 C CA . GLU A 1 74 ? -10.227 1.811 6.946 1.00 98.38 74 GLU A CA 1
ATOM 560 C C . GLU A 1 74 ? -9.588 0.741 6.064 1.00 98.38 74 GLU A C 1
ATOM 562 O O . GLU A 1 74 ? -10.257 -0.003 5.342 1.00 98.38 74 GLU A O 1
ATOM 567 N N . ILE A 1 75 ? -8.262 0.668 6.142 1.00 98.81 75 ILE A N 1
ATOM 568 C CA . ILE A 1 75 ? -7.454 -0.252 5.347 1.00 98.81 75 ILE A CA 1
ATOM 569 C C . ILE A 1 75 ? -6.654 -1.146 6.288 1.00 98.81 75 ILE A C 1
ATOM 571 O O . ILE A 1 75 ? -5.989 -0.639 7.188 1.00 98.81 75 ILE A O 1
ATOM 575 N N . ILE A 1 76 ? -6.658 -2.455 6.050 1.00 98.88 76 ILE A N 1
ATOM 576 C CA . ILE A 1 76 ? -5.617 -3.369 6.525 1.00 98.88 76 ILE A CA 1
ATOM 577 C C . ILE A 1 76 ? -4.645 -3.583 5.373 1.00 98.88 76 ILE A C 1
ATOM 579 O O . ILE A 1 76 ? -5.019 -4.053 4.305 1.00 98.88 76 ILE A O 1
ATOM 583 N N . TRP A 1 77 ? -3.384 -3.259 5.595 1.00 98.75 77 TRP A N 1
ATOM 584 C CA . TRP A 1 77 ? -2.302 -3.403 4.645 1.00 98.75 77 TRP A CA 1
ATOM 585 C C . TRP A 1 77 ? -1.334 -4.477 5.137 1.00 98.75 77 TRP A C 1
ATOM 587 O O . TRP A 1 77 ? -0.745 -4.362 6.211 1.00 98.75 77 TRP A O 1
ATOM 597 N N . LEU A 1 78 ? -1.208 -5.548 4.360 1.00 98.75 78 LEU A N 1
ATOM 598 C CA . LEU A 1 78 ? -0.394 -6.719 4.668 1.00 98.75 78 LEU A CA 1
ATOM 599 C C . LEU A 1 78 ? 0.865 -6.690 3.796 1.00 98.75 78 LEU A C 1
ATOM 601 O O . LEU A 1 78 ? 0.791 -7.030 2.614 1.00 98.75 78 LEU A O 1
ATOM 605 N N . ALA A 1 79 ? 1.998 -6.263 4.354 1.00 98.38 79 ALA A N 1
ATOM 606 C CA . ALA A 1 79 ? 3.262 -6.137 3.627 1.00 98.38 79 ALA A CA 1
ATOM 607 C C . ALA A 1 79 ? 4.456 -6.348 4.569 1.00 98.38 79 ALA A C 1
ATOM 609 O O . ALA A 1 79 ? 4.584 -5.616 5.549 1.00 98.38 79 ALA A O 1
ATOM 610 N N . ALA A 1 80 ? 5.341 -7.307 4.274 1.00 98.12 80 ALA A N 1
ATOM 611 C CA . ALA A 1 80 ? 6.443 -7.685 5.164 1.00 98.12 80 ALA A CA 1
ATOM 612 C C . ALA A 1 80 ? 7.386 -6.518 5.497 1.00 98.12 80 ALA A C 1
ATOM 614 O O . ALA A 1 80 ? 7.642 -6.272 6.675 1.00 98.12 80 ALA A O 1
ATOM 615 N N . CYS A 1 81 ? 7.820 -5.752 4.492 1.00 98.25 81 CYS A N 1
ATOM 616 C CA . CYS A 1 81 ? 8.718 -4.603 4.636 1.00 98.25 81 CYS A CA 1
ATOM 617 C C . CYS A 1 81 ? 9.991 -4.934 5.440 1.00 98.25 81 CYS A C 1
ATOM 619 O O . CYS A 1 81 ? 10.304 -4.244 6.408 1.00 98.25 81 CYS A O 1
ATOM 621 N N . ASP A 1 82 ? 10.702 -6.000 5.072 1.00 96.94 82 ASP A N 1
ATOM 622 C CA . ASP A 1 82 ? 11.906 -6.500 5.754 1.00 96.94 82 ASP A CA 1
ATOM 623 C C . ASP A 1 82 ? 13.175 -6.512 4.882 1.00 96.94 82 ASP A C 1
ATOM 625 O O . ASP A 1 82 ? 14.222 -6.975 5.335 1.00 96.94 82 ASP A O 1
ATOM 629 N N . GLY A 1 83 ? 13.121 -5.960 3.665 1.00 94.62 83 GLY A N 1
ATOM 630 C CA . GLY A 1 83 ? 14.275 -5.863 2.765 1.00 94.62 83 GLY A CA 1
ATOM 631 C C . GLY A 1 83 ? 15.035 -4.532 2.829 1.00 94.62 83 GLY A C 1
ATOM 632 O O . GLY A 1 83 ? 15.153 -3.896 3.879 1.00 94.62 83 GLY A O 1
ATOM 633 N N . GLY A 1 84 ? 15.618 -4.089 1.710 1.00 76.38 84 GLY A N 1
ATOM 634 C CA . GLY A 1 84 ? 16.564 -2.956 1.711 1.00 76.38 84 GLY A CA 1
ATOM 635 C C . GLY A 1 84 ? 15.911 -1.621 1.363 1.00 76.38 84 GLY A C 1
ATOM 636 O O . GLY A 1 84 ? 15.183 -1.546 0.388 1.00 76.38 84 GLY A O 1
ATOM 637 N N . TYR A 1 85 ? 16.122 -0.483 2.028 1.00 77.94 85 TYR A N 1
ATOM 638 C CA . TYR A 1 85 ? 16.954 0.010 3.127 1.00 77.94 85 TYR A CA 1
ATOM 639 C C . TYR A 1 85 ? 16.119 -0.000 4.422 1.00 77.94 85 TYR A C 1
ATOM 641 O O . TYR A 1 85 ? 15.219 0.815 4.591 1.00 77.94 85 TYR A O 1
ATOM 649 N N . GLN A 1 86 ? 16.370 -0.953 5.326 1.00 93.75 86 GLN A N 1
ATOM 650 C CA . GLN A 1 86 ? 15.610 -1.138 6.581 1.00 93.75 86 GLN A CA 1
ATOM 651 C C . GLN A 1 86 ? 14.092 -1.334 6.385 1.00 93.75 86 GLN A C 1
ATOM 653 O O . GLN A 1 86 ? 13.290 -0.875 7.194 1.00 93.75 86 GLN A O 1
ATOM 658 N N . GLY A 1 87 ? 13.680 -1.955 5.277 1.00 97.06 87 GLY A N 1
ATOM 659 C CA . GLY A 1 87 ? 12.269 -2.183 4.961 1.00 97.06 87 GLY A CA 1
ATOM 660 C C . GLY A 1 87 ? 11.504 -0.954 4.462 1.00 97.06 87 GLY A C 1
ATOM 661 O O . GLY A 1 87 ? 10.305 -1.035 4.200 1.00 97.06 87 GLY A O 1
ATOM 662 N N . LEU A 1 88 ? 12.156 0.201 4.294 1.00 98.25 88 LEU A N 1
ATOM 663 C CA . LEU A 1 88 ? 11.466 1.458 3.978 1.00 98.25 88 LEU A CA 1
ATOM 664 C C . LEU A 1 88 ? 11.440 1.784 2.484 1.00 98.25 88 LEU A C 1
ATOM 666 O O . LEU A 1 88 ? 10.395 2.161 1.952 1.00 98.25 88 LEU A O 1
ATOM 670 N N . ALA A 1 89 ? 12.574 1.665 1.796 1.00 97.50 89 ALA A N 1
ATOM 671 C CA . ALA A 1 89 ? 12.708 2.026 0.382 1.00 97.50 89 ALA A CA 1
ATOM 672 C C . ALA A 1 89 ? 13.997 1.456 -0.217 1.00 97.50 89 ALA A C 1
ATOM 674 O O . ALA A 1 89 ? 14.953 1.383 0.526 1.00 97.50 89 ALA A O 1
ATOM 675 N N . PRO A 1 90 ? 14.123 1.198 -1.531 1.00 95.81 90 PRO A N 1
ATOM 676 C CA . PRO A 1 90 ? 15.260 0.467 -2.130 1.00 95.81 90 PRO A CA 1
ATOM 677 C C . PRO A 1 90 ? 16.664 1.080 -1.929 1.00 95.81 90 PRO A C 1
ATOM 679 O O . PRO A 1 90 ? 17.667 0.472 -2.280 1.00 95.81 90 PRO A O 1
ATOM 682 N N . SER A 1 91 ? 16.764 2.312 -1.426 1.00 96.31 91 SER A N 1
ATOM 683 C CA . SER A 1 91 ? 18.029 2.990 -1.117 1.00 96.31 91 SER A CA 1
ATOM 684 C C . SER A 1 91 ? 17.805 4.095 -0.086 1.00 96.31 91 SER A C 1
ATOM 686 O O . SER A 1 91 ? 16.683 4.579 0.074 1.00 96.31 91 SER A O 1
ATOM 688 N N . GLU A 1 92 ? 18.875 4.578 0.546 1.00 95.56 92 GLU A N 1
ATOM 689 C CA . GLU A 1 92 ? 18.819 5.722 1.467 1.00 95.56 92 GLU A CA 1
ATOM 690 C C . GLU A 1 92 ? 18.247 6.985 0.793 1.00 95.56 92 GLU A C 1
ATOM 692 O O . GLU A 1 92 ? 17.397 7.679 1.352 1.00 95.56 92 GLU A O 1
ATOM 697 N N . LYS A 1 93 ? 18.626 7.246 -0.468 1.00 95.19 93 LYS A N 1
ATOM 698 C CA . LYS A 1 93 ? 18.066 8.350 -1.266 1.00 95.19 93 LYS A CA 1
ATOM 699 C C . LYS A 1 93 ? 16.561 8.187 -1.478 1.00 95.19 93 LYS A C 1
ATOM 701 O O . LYS A 1 93 ? 15.821 9.166 -1.370 1.00 95.19 93 LYS A O 1
ATOM 706 N N . ALA A 1 94 ? 16.106 6.971 -1.787 1.00 95.50 94 ALA A N 1
ATOM 707 C CA . ALA A 1 94 ? 14.683 6.691 -1.923 1.00 95.50 94 ALA A CA 1
ATOM 708 C C . ALA A 1 94 ? 13.964 6.876 -0.585 1.00 95.50 94 ALA A C 1
ATOM 710 O O . ALA A 1 94 ? 12.934 7.539 -0.5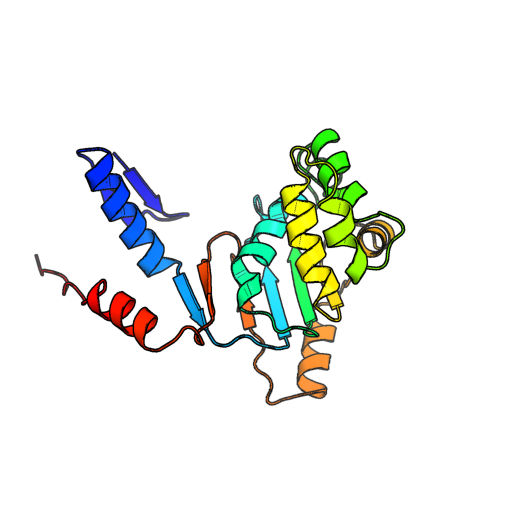58 1.00 95.50 94 ALA A O 1
ATOM 711 N N . LYS A 1 95 ? 14.539 6.410 0.529 1.00 96.62 95 LYS A N 1
ATOM 712 C CA . LYS A 1 95 ? 13.986 6.613 1.873 1.00 96.62 95 LYS A CA 1
ATOM 713 C C . LYS A 1 95 ? 13.847 8.095 2.217 1.00 96.62 95 LYS A C 1
ATOM 715 O O . LYS A 1 95 ? 12.778 8.504 2.662 1.00 96.62 95 LYS A O 1
ATOM 720 N N . LYS A 1 96 ? 14.863 8.910 1.922 1.00 95.50 96 LYS A N 1
ATOM 721 C CA . LYS A 1 96 ? 14.850 10.363 2.159 1.00 95.50 96 LYS A CA 1
ATOM 722 C C . LYS A 1 96 ? 13.710 11.084 1.441 1.00 95.50 96 LYS A C 1
ATOM 724 O O . LYS A 1 96 ? 13.088 11.991 1.981 1.00 95.50 96 LYS A O 1
ATOM 729 N N . PHE A 1 97 ? 13.435 10.718 0.194 1.00 95.94 97 PHE A N 1
ATOM 730 C CA . PHE A 1 97 ? 12.385 11.376 -0.590 1.00 95.94 97 PHE A CA 1
ATOM 731 C C . PHE A 1 97 ? 11.026 10.674 -0.507 1.00 95.94 97 PHE A C 1
ATOM 733 O O . PHE A 1 97 ? 10.027 11.255 -0.919 1.00 95.94 97 PHE A O 1
ATOM 740 N N . PHE A 1 98 ? 10.975 9.450 0.018 1.00 97.12 98 PHE A N 1
ATOM 741 C CA . PHE A 1 98 ? 9.741 8.706 0.231 1.00 97.12 98 PHE A CA 1
ATOM 742 C C . PHE A 1 98 ? 9.294 8.752 1.693 1.00 97.12 98 PHE A C 1
ATOM 744 O O . PHE A 1 98 ? 8.355 9.465 2.025 1.00 97.12 98 PHE A O 1
ATOM 751 N N . TYR A 1 99 ? 9.973 8.013 2.566 1.00 97.81 99 TYR A N 1
ATOM 752 C CA . TYR A 1 99 ? 9.558 7.826 3.951 1.00 97.81 99 TYR A CA 1
ATOM 753 C C . TYR A 1 99 ? 9.733 9.099 4.779 1.00 97.81 99 TYR A C 1
ATOM 755 O O . TYR A 1 99 ? 8.788 9.486 5.447 1.00 97.81 99 TYR A O 1
ATOM 763 N N . ASP A 1 100 ? 10.851 9.829 4.668 1.00 96.81 100 ASP A N 1
ATOM 764 C CA . ASP A 1 100 ? 11.026 11.066 5.464 1.00 96.81 100 ASP A CA 1
ATOM 765 C C . ASP A 1 100 ? 10.022 12.155 5.059 1.00 96.81 100 ASP A C 1
ATOM 767 O O . ASP A 1 100 ? 9.676 13.037 5.840 1.00 96.81 100 ASP A O 1
ATOM 771 N N . SER A 1 101 ? 9.510 12.078 3.826 1.00 96.75 101 SER A N 1
ATOM 772 C CA . SER A 1 101 ? 8.407 12.929 3.375 1.00 96.75 101 SER A CA 1
ATOM 773 C C . SER A 1 101 ? 7.074 12.543 4.021 1.00 96.75 101 SER A C 1
ATOM 775 O O . SER A 1 101 ? 6.208 13.400 4.149 1.00 96.75 101 SER A O 1
ATOM 777 N N . LEU A 1 102 ? 6.908 11.285 4.440 1.00 97.06 102 LEU A N 1
ATOM 778 C CA . LEU A 1 102 ? 5.745 10.810 5.187 1.00 97.06 102 LEU A CA 1
ATOM 779 C C . LEU A 1 102 ? 5.844 11.080 6.692 1.00 97.06 102 LEU A C 1
ATOM 781 O O . LEU A 1 102 ? 4.831 10.972 7.366 1.00 97.06 102 LEU A O 1
ATOM 785 N N . THR A 1 103 ? 7.023 11.428 7.212 1.00 97.69 103 THR A N 1
ATOM 786 C CA . THR A 1 103 ? 7.247 11.720 8.640 1.00 97.69 103 THR A CA 1
ATOM 787 C C . THR A 1 103 ? 7.357 13.215 8.936 1.00 97.69 103 THR A C 1
ATOM 789 O O . THR A 1 103 ? 7.940 13.606 9.948 1.00 97.69 103 THR A O 1
ATOM 792 N N . LEU A 1 104 ? 6.894 14.072 8.023 1.00 96.31 104 LEU A N 1
ATOM 793 C CA . LEU A 1 104 ? 6.879 15.513 8.257 1.00 96.31 104 LEU A CA 1
ATOM 794 C C . LEU A 1 104 ? 5.970 15.827 9.446 1.00 96.31 104 LEU A C 1
ATOM 796 O O . LEU A 1 104 ? 4.916 15.216 9.595 1.00 96.31 104 LEU A O 1
ATOM 800 N N . ASP A 1 105 ? 6.347 16.822 10.247 1.00 95.88 105 ASP A N 1
ATOM 801 C CA . ASP A 1 105 ? 5.532 17.298 11.367 1.00 95.88 105 ASP A CA 1
ATOM 802 C C . ASP A 1 105 ? 4.307 18.081 10.858 1.00 95.88 105 ASP A C 1
ATOM 804 O O . ASP A 1 105 ? 4.275 19.316 10.783 1.00 95.88 105 ASP A O 1
ATOM 808 N N . LYS A 1 106 ? 3.330 17.320 10.364 1.00 95.81 106 LYS A N 1
ATOM 809 C CA . LYS A 1 106 ? 2.064 17.754 9.778 1.00 95.81 106 LYS A CA 1
ATOM 810 C C . LYS A 1 106 ? 0.982 16.745 10.137 1.00 95.81 106 LYS A C 1
ATOM 812 O O . LYS A 1 106 ? 1.247 15.570 10.361 1.00 95.81 106 LYS A O 1
ATOM 817 N N . SER A 1 107 ? -0.271 17.190 10.147 1.00 95.38 107 SER A N 1
ATOM 818 C CA . SER A 1 107 ? -1.387 16.247 10.179 1.00 95.38 107 SER A CA 1
ATOM 819 C C . SER A 1 107 ? -1.409 15.421 8.890 1.00 95.38 107 SER A C 1
ATOM 821 O O . SER A 1 107 ? -1.003 15.897 7.824 1.00 95.38 107 SER A O 1
ATOM 823 N N . LYS A 1 108 ? -1.942 14.196 8.967 1.00 94.50 108 LYS A N 1
ATOM 824 C CA . LYS A 1 108 ? -2.087 13.313 7.799 1.00 94.50 108 LYS A CA 1
ATOM 825 C C . LYS A 1 108 ? -2.800 13.985 6.609 1.00 94.50 108 LYS A C 1
ATOM 827 O O . LYS A 1 108 ? -2.423 13.751 5.465 1.00 94.50 108 LYS A O 1
ATOM 832 N N . ASP A 1 109 ? -3.753 14.880 6.871 1.00 93.69 109 ASP A N 1
ATOM 833 C CA . ASP A 1 109 ? -4.541 15.571 5.839 1.00 93.69 109 ASP A CA 1
ATOM 834 C C . ASP A 1 109 ? -3.745 16.696 5.152 1.00 93.69 109 ASP A C 1
ATOM 836 O O . ASP A 1 109 ? -3.967 17.009 3.981 1.00 93.69 109 ASP A O 1
ATOM 840 N N . ALA A 1 110 ? -2.769 17.283 5.854 1.00 95.81 110 ALA A N 1
ATOM 841 C CA . ALA A 1 110 ? -1.889 18.331 5.334 1.00 95.81 110 ALA A CA 1
ATOM 842 C C . ALA A 1 110 ? -0.627 17.779 4.644 1.00 95.81 110 ALA A C 1
ATOM 844 O O . ALA A 1 110 ? 0.078 18.515 3.947 1.00 95.81 110 ALA A O 1
ATOM 845 N N . LEU A 1 111 ? -0.350 16.484 4.803 1.00 94.94 111 LEU A N 1
ATOM 846 C CA . LEU A 1 111 ? 0.871 15.838 4.336 1.00 94.94 111 LEU A CA 1
ATOM 847 C C . LEU A 1 111 ? 0.984 15.832 2.805 1.00 94.94 111 LEU A C 1
ATOM 849 O O . LEU A 1 111 ? 2.011 16.215 2.252 1.00 94.94 111 LEU A O 1
ATOM 853 N N . ALA A 1 112 ? -0.080 15.459 2.088 1.00 95.69 112 ALA A N 1
ATOM 854 C CA . ALA A 1 112 ? -0.042 15.400 0.625 1.00 95.69 112 ALA A CA 1
ATOM 855 C C . ALA A 1 112 ? 0.198 16.778 -0.035 1.00 95.69 112 ALA A C 1
ATOM 857 O O . ALA A 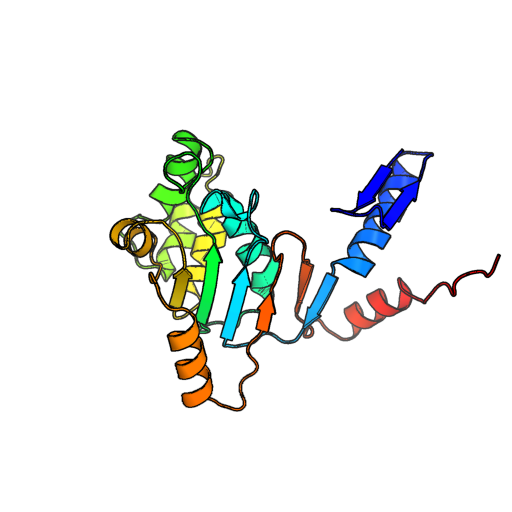1 112 ? 1.077 16.864 -0.900 1.00 95.69 112 ALA A O 1
ATOM 858 N N . PRO A 1 113 ? -0.508 17.866 0.346 1.00 95.38 113 PRO A N 1
ATOM 859 C CA . PRO A 1 113 ? -0.177 19.213 -0.120 1.00 95.38 113 PRO A CA 1
ATOM 860 C C . PRO A 1 113 ? 1.276 19.618 0.154 1.00 95.38 113 PRO A C 1
ATOM 862 O O . PRO A 1 113 ? 1.900 20.236 -0.708 1.00 95.38 113 PRO A O 1
ATOM 865 N N . GLU A 1 114 ? 1.829 19.246 1.310 1.00 95.12 114 GLU A N 1
ATOM 866 C CA . GLU A 1 114 ? 3.212 19.565 1.674 1.00 95.12 114 GLU A CA 1
ATOM 867 C C . GLU A 1 114 ? 4.226 18.799 0.814 1.00 95.12 114 GLU A C 1
ATOM 869 O O . GLU A 1 114 ? 5.110 19.406 0.213 1.00 95.12 114 GLU A O 1
ATOM 874 N N . ILE A 1 115 ? 4.061 17.482 0.657 1.00 94.00 115 ILE A N 1
ATOM 875 C CA . ILE A 1 115 ? 4.953 16.647 -0.169 1.00 94.00 115 ILE A CA 1
ATOM 876 C C . ILE A 1 115 ? 4.938 17.093 -1.636 1.00 94.00 115 ILE A C 1
ATOM 878 O O . ILE A 1 115 ? 5.963 17.008 -2.321 1.00 94.00 115 ILE A O 1
ATOM 882 N N . LYS A 1 116 ? 3.786 17.573 -2.124 1.00 93.38 116 LYS A N 1
ATOM 883 C CA . LYS A 1 116 ? 3.626 18.075 -3.496 1.00 93.38 116 LYS A CA 1
ATOM 884 C C . LYS A 1 116 ? 4.517 19.291 -3.774 1.00 93.38 116 LYS A C 1
ATOM 886 O O . LYS A 1 116 ? 4.893 19.504 -4.928 1.00 93.38 116 LYS A O 1
ATOM 891 N N . LYS A 1 117 ? 4.883 20.073 -2.751 1.00 91.31 117 LYS A N 1
ATOM 892 C CA . LYS A 1 117 ? 5.822 21.190 -2.901 1.00 91.31 117 LYS A CA 1
ATOM 893 C C . LYS A 1 117 ? 7.207 20.649 -3.269 1.00 91.31 117 LYS A C 1
ATOM 895 O O . LYS A 1 117 ? 7.730 19.728 -2.637 1.00 91.31 117 LYS A O 1
ATOM 900 N N . ASN A 1 118 ? 7.836 21.264 -4.270 1.00 78.75 118 ASN A N 1
ATOM 901 C CA . ASN A 1 118 ? 9.207 20.973 -4.705 1.00 78.75 118 ASN A CA 1
ATOM 902 C C . ASN A 1 118 ? 9.438 19.495 -5.066 1.00 78.75 118 ASN A C 1
ATOM 904 O O . ASN A 1 118 ? 9.975 18.705 -4.273 1.00 78.75 118 ASN A O 1
ATOM 908 N N . TYR A 1 119 ? 9.044 19.142 -6.293 1.00 82.31 119 TYR A N 1
ATOM 909 C CA . TYR A 1 119 ? 9.186 17.797 -6.842 1.00 82.31 119 TYR A CA 1
ATOM 910 C C . TYR A 1 119 ? 10.636 17.292 -6.784 1.00 82.31 119 TYR A C 1
ATOM 912 O O . TYR A 1 119 ? 11.590 17.987 -7.141 1.00 82.31 119 TYR A O 1
ATOM 920 N N . ARG A 1 120 ? 10.786 16.040 -6.352 1.00 88.69 120 ARG A N 1
ATOM 921 C CA . ARG A 1 120 ? 12.024 15.256 -6.381 1.00 88.69 120 ARG A CA 1
ATOM 922 C C . ARG A 1 120 ? 11.661 13.820 -6.743 1.00 88.69 120 ARG A C 1
ATOM 924 O O . ARG A 1 120 ? 10.560 13.368 -6.431 1.00 88.69 120 ARG A O 1
ATOM 931 N N . LEU A 1 121 ? 12.593 13.097 -7.358 1.00 86.81 121 LEU A N 1
ATOM 932 C CA . LEU A 1 121 ? 12.415 11.671 -7.620 1.00 86.81 121 LEU A CA 1
ATOM 933 C C . LEU A 1 121 ? 12.087 10.928 -6.309 1.00 86.81 121 LEU A C 1
ATOM 935 O O . LEU A 1 121 ? 12.682 11.229 -5.278 1.00 86.81 121 LEU A O 1
ATOM 939 N N . PHE A 1 122 ? 11.148 9.980 -6.375 1.00 88.44 122 PHE A N 1
ATOM 940 C CA . PHE A 1 122 ? 10.563 9.181 -5.280 1.00 88.44 122 PHE A CA 1
ATOM 941 C C . PHE A 1 122 ? 9.432 9.858 -4.487 1.00 88.44 122 PHE A C 1
ATOM 943 O O . PHE A 1 122 ? 8.533 9.152 -4.016 1.00 88.44 122 PHE A O 1
ATOM 950 N N . LYS A 1 123 ? 9.376 11.199 -4.431 1.00 91.25 123 LYS A N 1
ATOM 951 C CA . LYS A 1 123 ? 8.295 11.921 -3.730 1.00 91.25 123 LYS A CA 1
ATOM 952 C C . LYS A 1 123 ? 6.907 11.645 -4.300 1.00 91.25 123 LYS A C 1
ATOM 954 O O . LYS A 1 123 ? 5.926 11.742 -3.573 1.00 91.25 123 LYS A O 1
ATOM 959 N N . GLN A 1 124 ? 6.790 11.267 -5.573 1.00 92.81 124 GLN A N 1
ATOM 960 C CA . GLN A 1 124 ? 5.500 10.950 -6.190 1.00 92.81 124 GLN A CA 1
ATOM 961 C C . GLN A 1 124 ? 4.780 9.787 -5.494 1.00 92.81 124 GLN A C 1
ATOM 963 O O . GLN A 1 124 ? 3.556 9.808 -5.376 1.00 92.81 124 GLN A O 1
ATOM 968 N N . LYS A 1 125 ? 5.525 8.794 -4.991 1.00 94.62 125 LYS A N 1
ATOM 969 C CA . LYS A 1 125 ? 4.947 7.671 -4.240 1.00 94.62 125 LYS A CA 1
ATOM 970 C C . LYS A 1 125 ? 4.540 8.093 -2.833 1.00 94.62 125 LYS A C 1
ATOM 972 O O . LYS A 1 125 ? 3.468 7.701 -2.388 1.00 94.62 125 LYS A O 1
ATOM 977 N N . ALA A 1 126 ? 5.335 8.944 -2.183 1.00 96.38 126 ALA A N 1
ATOM 978 C CA . ALA A 1 126 ? 4.982 9.513 -0.884 1.00 96.38 126 ALA A CA 1
ATOM 979 C C . ALA A 1 126 ? 3.732 10.391 -0.985 1.00 96.38 126 ALA A C 1
ATOM 981 O O . ALA A 1 126 ? 2.819 10.252 -0.184 1.00 96.38 126 ALA A O 1
ATOM 982 N N . TYR A 1 127 ? 3.634 11.223 -2.024 1.00 96.56 127 TYR A N 1
ATOM 983 C CA . TYR A 1 127 ? 2.454 12.037 -2.299 1.00 96.56 127 TYR A CA 1
ATOM 984 C C . TYR A 1 127 ? 1.198 11.177 -2.469 1.00 96.56 127 TYR A C 1
ATOM 986 O O . TYR A 1 127 ? 0.186 11.425 -1.817 1.00 96.56 127 TYR A O 1
ATOM 994 N N . LYS A 1 128 ? 1.264 10.148 -3.323 1.00 95.44 128 LYS A N 1
ATOM 995 C CA . LYS A 1 128 ? 0.148 9.221 -3.551 1.00 95.44 128 LYS A CA 1
ATOM 996 C C . LYS A 1 128 ? -0.275 8.520 -2.263 1.00 95.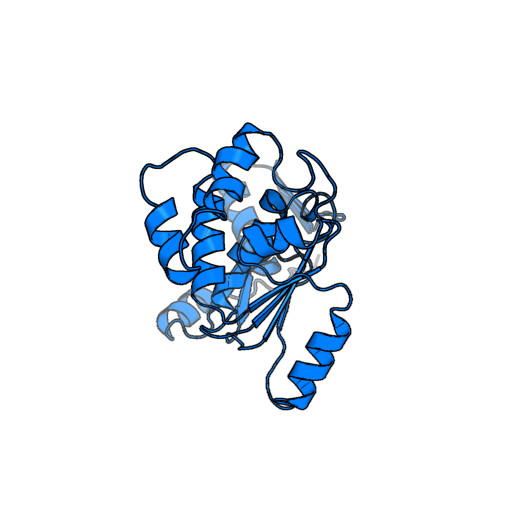44 128 LYS A C 1
ATOM 998 O O . LYS A 1 128 ? -1.456 8.511 -1.944 1.00 95.44 128 LYS A O 1
ATOM 1003 N N . MET A 1 129 ? 0.684 8.015 -1.494 1.00 96.81 129 MET A N 1
ATOM 1004 C CA . MET A 1 129 ? 0.419 7.372 -0.209 1.00 96.81 129 MET A CA 1
ATOM 1005 C C . MET A 1 129 ? -0.196 8.346 0.807 1.00 96.81 129 MET A C 1
ATOM 1007 O O . MET A 1 129 ? -1.225 8.033 1.398 1.00 96.81 129 MET A O 1
ATOM 1011 N N . ALA A 1 130 ? 0.345 9.559 0.943 1.00 97.38 130 ALA A N 1
ATOM 1012 C CA . ALA A 1 130 ? -0.188 10.594 1.828 1.00 97.38 130 ALA A CA 1
ATOM 1013 C C . ALA A 1 130 ? -1.630 10.994 1.478 1.00 97.38 130 ALA A C 1
ATOM 1015 O O . ALA A 1 130 ? -2.426 11.246 2.378 1.00 97.38 130 ALA A O 1
ATOM 1016 N N . ARG A 1 131 ? -2.005 11.007 0.188 1.00 97.19 131 ARG A N 1
ATOM 1017 C CA . ARG A 1 131 ? -3.401 11.248 -0.221 1.00 97.19 131 ARG A CA 1
ATOM 1018 C C . ARG A 1 131 ? -4.353 10.186 0.319 1.00 97.19 131 ARG A C 1
ATOM 1020 O O . ARG A 1 131 ? -5.461 10.525 0.721 1.00 97.19 131 ARG A O 1
ATOM 1027 N N . ILE A 1 132 ? -3.935 8.920 0.297 1.00 97.25 132 ILE A N 1
ATOM 1028 C CA . ILE A 1 132 ? -4.732 7.810 0.829 1.00 97.25 132 ILE A CA 1
ATOM 1029 C C . ILE A 1 132 ? -4.825 7.940 2.347 1.00 97.25 132 ILE A C 1
ATOM 1031 O O . ILE A 1 132 ? -5.926 7.939 2.882 1.00 97.25 132 ILE A O 1
ATOM 1035 N N . ILE A 1 133 ? -3.691 8.122 3.030 1.00 97.75 133 ILE A N 1
ATOM 1036 C CA . ILE A 1 133 ? -3.640 8.239 4.495 1.00 97.75 133 ILE A CA 1
ATOM 1037 C C . ILE A 1 133 ? -4.529 9.390 4.991 1.00 97.75 133 ILE A C 1
ATOM 1039 O O . ILE A 1 133 ? -5.281 9.199 5.943 1.00 97.75 133 ILE A O 1
ATOM 1043 N N . GLY A 1 134 ? -4.482 10.561 4.347 1.00 97.44 134 GLY A N 1
ATOM 1044 C CA . GLY A 1 134 ? -5.285 11.719 4.752 1.00 97.44 134 GLY A CA 1
ATOM 1045 C C . GLY A 1 134 ? -6.794 11.490 4.620 1.00 97.44 134 GLY A C 1
ATOM 1046 O O . GLY A 1 134 ? -7.565 11.841 5.504 1.00 97.44 134 GLY A O 1
ATOM 1047 N N . ARG A 1 135 ? -7.254 10.840 3.547 1.00 97.00 135 ARG A N 1
ATOM 1048 C CA . ARG A 1 135 ? -8.703 10.699 3.318 1.00 97.00 135 ARG A CA 1
ATOM 1049 C C . ARG A 1 135 ? -9.364 9.568 4.109 1.00 97.00 135 ARG A C 1
ATOM 1051 O O . ARG A 1 135 ? -10.574 9.610 4.299 1.00 97.00 135 ARG A O 1
ATOM 1058 N N . VAL A 1 136 ? -8.616 8.553 4.548 1.00 98.12 136 VAL A N 1
ATOM 1059 C CA . VAL A 1 136 ? -9.154 7.401 5.302 1.00 98.12 136 VAL A CA 1
ATOM 1060 C C . VAL A 1 136 ? -9.010 7.610 6.805 1.00 98.12 136 VAL A C 1
ATOM 1062 O O . VAL A 1 136 ? -8.148 8.362 7.250 1.00 98.12 136 VAL A O 1
ATOM 1065 N N . ASN A 1 137 ? -9.820 6.940 7.622 1.00 97.62 137 ASN A N 1
ATOM 1066 C CA . ASN A 1 137 ? -9.723 7.040 9.078 1.00 97.62 137 ASN A CA 1
ATOM 1067 C C . ASN A 1 137 ? -8.435 6.402 9.601 1.00 97.62 137 ASN A C 1
ATOM 1069 O O . ASN A 1 137 ? -7.730 7.029 10.397 1.00 97.62 137 ASN A O 1
ATOM 1073 N N . ARG A 1 138 ? -8.124 5.181 9.145 1.00 97.94 138 ARG A N 1
ATOM 1074 C CA . ARG A 1 138 ? -6.959 4.400 9.585 1.00 97.94 138 ARG A CA 1
ATOM 1075 C C . ARG A 1 138 ? -6.365 3.572 8.454 1.00 97.94 138 ARG A C 1
ATOM 1077 O O . ARG A 1 138 ? -7.085 3.041 7.609 1.00 97.94 138 ARG A O 1
ATOM 1084 N N . VAL A 1 139 ? -5.047 3.413 8.505 1.00 98.62 139 VAL A N 1
ATOM 1085 C CA . VAL A 1 139 ? -4.308 2.436 7.700 1.00 98.62 139 VAL A CA 1
ATOM 1086 C C . VAL A 1 139 ? -3.543 1.543 8.661 1.00 98.62 139 VAL A C 1
ATOM 1088 O O . VAL A 1 139 ? -2.503 1.928 9.196 1.00 98.62 139 VAL A O 1
ATOM 1091 N N . TRP A 1 140 ? -4.082 0.358 8.906 1.00 98.81 140 TRP A N 1
ATOM 1092 C CA . TRP A 1 140 ? -3.459 -0.671 9.717 1.00 98.81 140 TRP A CA 1
ATOM 1093 C C . TRP A 1 140 ? -2.377 -1.377 8.909 1.00 98.81 140 TRP A C 1
ATOM 1095 O O . TRP A 1 140 ? -2.687 -1.989 7.898 1.00 98.81 140 TRP A O 1
ATOM 1105 N N . LEU A 1 141 ? -1.119 -1.318 9.334 1.00 98.81 141 LEU A N 1
ATOM 1106 C CA . LEU A 1 141 ? -0.011 -2.011 8.682 1.00 98.81 141 LEU A CA 1
ATOM 1107 C C . LEU A 1 141 ? 0.402 -3.234 9.501 1.00 98.81 141 LEU A C 1
ATOM 1109 O O . LEU A 1 141 ? 0.790 -3.113 10.665 1.00 98.81 141 LEU A O 1
ATOM 1113 N N . HIS A 1 142 ? 0.346 -4.402 8.869 1.00 98.69 142 HIS A N 1
ATOM 1114 C CA . HIS A 1 142 ? 0.969 -5.625 9.355 1.00 98.69 142 HIS A CA 1
ATOM 1115 C C . HIS A 1 142 ? 2.291 -5.841 8.619 1.00 98.69 142 HIS A C 1
ATOM 1117 O O . HIS A 1 142 ? 2.283 -6.175 7.433 1.00 98.69 142 HIS A O 1
ATOM 1123 N N . SER A 1 143 ? 3.406 -5.624 9.320 1.00 98.56 143 SER A N 1
ATOM 1124 C CA . SER A 1 143 ? 4.763 -5.696 8.771 1.00 98.56 143 SER A CA 1
ATOM 1125 C C . SER A 1 143 ? 5.788 -6.119 9.829 1.00 98.56 143 SER A C 1
ATOM 1127 O O . SER A 1 143 ? 5.458 -6.312 11.002 1.00 98.56 143 SER A O 1
ATOM 1129 N N . LYS A 1 144 ? 7.047 -6.267 9.406 1.00 98.25 144 LYS A N 1
ATOM 1130 C CA . LYS A 1 144 ? 8.223 -6.490 10.260 1.00 98.25 144 LYS A CA 1
ATOM 1131 C C . LYS A 1 144 ? 8.857 -5.191 10.770 1.00 98.25 144 LYS A C 1
ATOM 1133 O O . LYS A 1 144 ? 9.782 -5.260 11.575 1.00 98.25 144 LYS A O 1
ATOM 1138 N N . LEU A 1 145 ? 8.370 -4.029 10.328 1.00 98.50 145 LEU A N 1
ATOM 1139 C CA . LEU A 1 145 ? 8.831 -2.730 10.819 1.00 98.50 145 LEU A CA 1
ATOM 1140 C C . LEU A 1 145 ? 8.463 -2.557 12.297 1.00 98.50 145 LEU A C 1
ATOM 1142 O O . LEU A 1 145 ? 7.424 -3.035 12.759 1.00 98.50 145 LEU A O 1
ATOM 1146 N N . ASP A 1 146 ? 9.291 -1.829 13.040 1.00 98.12 146 ASP A N 1
ATOM 1147 C CA . ASP A 1 146 ? 8.974 -1.487 14.420 1.00 98.12 146 ASP A CA 1
ATOM 1148 C C . ASP A 1 146 ? 7.801 -0.494 14.500 1.00 98.12 146 ASP A C 1
ATOM 1150 O O . ASP A 1 146 ? 7.555 0.320 13.605 1.00 98.12 146 ASP A O 1
ATOM 1154 N N . GLU A 1 147 ? 7.064 -0.535 15.610 1.00 98.50 147 GLU A N 1
ATOM 1155 C CA . GLU A 1 147 ? 5.853 0.271 15.771 1.00 98.50 147 GLU A CA 1
ATOM 1156 C C . GLU A 1 147 ? 6.112 1.780 15.713 1.00 98.50 147 GLU A C 1
ATOM 1158 O O . GLU A 1 147 ? 5.230 2.528 15.285 1.00 98.50 147 GLU A O 1
ATOM 1163 N N . ARG A 1 148 ? 7.295 2.246 16.137 1.00 98.31 148 ARG A N 1
ATOM 1164 C CA . ARG A 1 148 ? 7.643 3.671 16.112 1.00 98.31 148 ARG A CA 1
ATOM 1165 C C . ARG A 1 148 ? 7.807 4.139 14.671 1.00 98.31 148 ARG A C 1
ATOM 1167 O O . ARG A 1 148 ? 7.240 5.170 14.316 1.00 98.31 148 ARG A O 1
ATOM 1174 N N . THR A 1 149 ? 8.510 3.371 13.848 1.00 98.38 149 THR A N 1
ATOM 1175 C CA . THR A 1 149 ? 8.661 3.618 12.409 1.00 98.38 149 THR A CA 1
ATOM 1176 C C . THR A 1 149 ? 7.305 3.643 11.699 1.00 98.38 149 THR A C 1
ATOM 1178 O O . THR A 1 149 ? 7.003 4.571 10.952 1.00 98.38 149 THR A O 1
ATOM 1181 N N . VAL A 1 150 ? 6.419 2.685 11.990 1.00 98.69 150 VAL A N 1
ATOM 1182 C CA . VAL A 1 150 ? 5.068 2.661 11.396 1.00 98.69 150 VAL A CA 1
ATOM 1183 C C . VAL A 1 150 ? 4.255 3.903 11.786 1.00 98.69 150 VAL A C 1
ATOM 1185 O O . VAL A 1 150 ? 3.676 4.566 10.924 1.00 98.69 150 VAL A O 1
ATOM 1188 N N . ARG A 1 151 ? 4.236 4.259 13.076 1.00 98.62 151 ARG A N 1
ATOM 1189 C CA . ARG A 1 151 ? 3.483 5.424 13.577 1.00 98.62 151 ARG A CA 1
ATOM 1190 C C . ARG A 1 151 ? 4.025 6.749 13.045 1.00 98.62 151 ARG A C 1
ATOM 1192 O O . ARG A 1 151 ? 3.230 7.644 12.771 1.00 98.62 151 ARG A O 1
ATOM 1199 N N . ALA A 1 152 ? 5.342 6.870 12.869 1.00 98.19 152 ALA A N 1
ATOM 1200 C CA . ALA A 1 152 ? 5.972 8.078 12.336 1.00 98.19 152 ALA A CA 1
ATOM 1201 C C . ALA A 1 152 ? 5.493 8.416 10.915 1.00 98.19 152 ALA A C 1
ATOM 1203 O O . ALA A 1 152 ? 5.422 9.588 10.573 1.00 98.19 152 ALA A O 1
ATOM 1204 N N . ALA A 1 153 ? 5.113 7.415 10.113 1.00 97.88 153 ALA A N 1
ATOM 1205 C CA . ALA A 1 153 ? 4.539 7.598 8.777 1.00 97.88 153 ALA A CA 1
ATOM 1206 C C . ALA A 1 153 ? 3.001 7.751 8.776 1.00 97.88 153 ALA A C 1
ATOM 1208 O O . ALA A 1 153 ? 2.361 7.536 7.746 1.00 97.88 153 ALA A O 1
ATOM 1209 N N . HIS A 1 154 ? 2.396 8.082 9.924 1.00 98.12 154 HIS A N 1
ATOM 1210 C CA . HIS A 1 154 ? 0.944 8.206 10.121 1.00 98.12 154 HIS A CA 1
ATOM 1211 C C . HIS A 1 154 ? 0.144 6.917 9.853 1.00 98.12 154 HIS A C 1
ATOM 1213 O O . HIS A 1 154 ? -1.033 6.971 9.493 1.00 98.12 154 HIS A O 1
ATOM 1219 N N . LEU A 1 155 ? 0.767 5.753 10.052 1.00 98.56 155 LEU A N 1
ATOM 1220 C CA . LEU A 1 155 ? 0.120 4.444 9.957 1.00 98.56 155 LEU A CA 1
ATOM 1221 C C . LEU A 1 155 ? -0.152 3.856 11.352 1.00 98.56 155 LEU A C 1
ATOM 1223 O O . LEU A 1 155 ? 0.394 4.296 12.367 1.00 98.56 155 LEU A O 1
ATOM 1227 N N . ASN A 1 156 ? -0.986 2.820 11.410 1.00 98.69 156 ASN A N 1
ATOM 1228 C CA . ASN A 1 156 ? -1.331 2.110 12.638 1.00 98.69 156 ASN A CA 1
ATOM 1229 C C . ASN A 1 156 ? -0.709 0.702 12.620 1.00 98.69 156 ASN A C 1
ATOM 1231 O O . ASN A 1 156 ? -1.165 -0.139 11.853 1.00 98.69 156 ASN A O 1
ATOM 1235 N N . PRO A 1 157 ? 0.306 0.382 13.439 1.00 98.69 157 PRO A N 1
ATOM 1236 C CA . PRO A 1 157 ? 0.861 -0.969 13.445 1.00 98.69 157 PRO A CA 1
ATOM 1237 C C . PRO A 1 157 ? -0.164 -1.977 13.979 1.00 98.69 157 PRO A C 1
ATOM 1239 O O . PRO A 1 157 ? -0.885 -1.694 14.939 1.00 98.69 157 PRO A O 1
ATOM 1242 N N . THR A 1 158 ? -0.211 -3.170 13.386 1.00 98.31 158 THR A N 1
ATOM 1243 C CA . THR A 1 158 ? -0.990 -4.300 13.901 1.00 98.31 158 THR A CA 1
ATOM 1244 C C . THR A 1 158 ? -0.211 -5.607 13.814 1.00 98.31 158 THR A C 1
ATOM 1246 O O . THR A 1 158 ? 0.343 -5.963 12.776 1.00 98.31 158 THR A O 1
ATOM 1249 N N . LYS A 1 159 ? -0.199 -6.370 14.910 1.00 97.62 159 LYS A N 1
ATOM 1250 C CA . LYS A 1 159 ? 0.339 -7.742 14.944 1.00 97.62 159 LYS A CA 1
ATOM 1251 C C . LYS A 1 159 ? -0.736 -8.800 14.692 1.00 97.62 159 LYS A C 1
ATOM 1253 O O . LYS A 1 159 ? -0.401 -9.953 14.456 1.00 97.62 159 LYS A O 1
ATOM 1258 N N . ASN A 1 160 ? -2.010 -8.414 14.746 1.00 97.94 160 ASN A N 1
ATOM 1259 C CA . ASN A 1 160 ? -3.143 -9.316 14.592 1.00 97.94 160 ASN A CA 1
ATOM 1260 C C . ASN A 1 160 ? -4.210 -8.661 13.694 1.00 97.94 160 ASN A C 1
ATOM 1262 O O . ASN A 1 160 ? -5.131 -8.014 14.203 1.00 97.94 160 ASN A O 1
ATOM 1266 N N . PRO A 1 161 ? -4.081 -8.800 12.362 1.00 98.12 161 PRO A N 1
ATOM 1267 C CA . PRO A 1 161 ? -5.080 -8.318 11.411 1.00 98.12 161 PRO A CA 1
ATOM 1268 C C . PRO A 1 161 ? -6.471 -8.914 11.648 1.00 98.12 161 PRO A C 1
ATOM 1270 O O . PRO A 1 161 ? -7.459 -8.198 11.516 1.00 98.12 161 PRO A O 1
ATOM 1273 N N . GLN A 1 162 ? -6.547 -10.185 12.067 1.00 98.38 162 GLN A N 1
ATOM 1274 C CA . GLN A 1 162 ? -7.813 -10.876 12.327 1.00 98.38 162 GLN A CA 1
ATOM 1275 C C . GLN A 1 162 ? -8.662 -10.128 13.357 1.00 98.38 162 GLN A C 1
ATOM 1277 O O . GLN A 1 162 ? -9.839 -9.891 13.121 1.00 98.38 162 GLN A O 1
ATOM 1282 N N . LYS A 1 163 ? -8.049 -9.632 14.439 1.00 98.50 163 LYS A N 1
ATOM 1283 C CA . LYS A 1 163 ? -8.762 -8.853 15.465 1.00 98.50 163 LYS A CA 1
ATOM 1284 C C . LYS A 1 163 ? -9.446 -7.596 14.905 1.00 98.50 163 LYS A C 1
ATOM 1286 O O . LYS A 1 163 ? -10.482 -7.189 15.423 1.00 98.50 163 LYS A O 1
ATOM 1291 N N . ILE A 1 164 ? -8.864 -6.964 13.884 1.00 98.50 164 ILE A N 1
ATOM 1292 C CA . ILE A 1 164 ? -9.445 -5.779 13.235 1.00 98.50 164 ILE A CA 1
ATOM 1293 C C . ILE A 1 164 ? -10.618 -6.198 12.344 1.00 98.50 164 ILE A C 1
ATOM 1295 O O . ILE A 1 164 ? -11.667 -5.565 12.394 1.00 98.50 164 ILE A O 1
ATOM 1299 N N . ILE A 1 165 ? -10.474 -7.296 11.600 1.00 98.44 165 ILE A N 1
ATOM 1300 C CA . ILE A 1 165 ? -11.551 -7.869 10.776 1.00 98.44 165 ILE A CA 1
ATOM 1301 C C . ILE A 1 165 ? -12.751 -8.242 11.656 1.00 98.44 165 ILE A C 1
ATOM 1303 O O . ILE A 1 165 ? -13.874 -7.833 11.372 1.00 98.44 165 ILE A O 1
ATOM 1307 N N . ASP A 1 166 ? -12.511 -8.931 12.772 1.00 98.44 166 ASP A N 1
ATOM 1308 C CA . ASP A 1 166 ? -13.551 -9.307 13.737 1.00 98.44 166 ASP A CA 1
ATOM 1309 C C . ASP A 1 166 ? -14.227 -8.081 14.368 1.00 98.44 166 ASP A C 1
ATOM 1311 O O . ASP A 1 166 ? -15.380 -8.146 14.793 1.00 98.44 166 ASP A O 1
ATOM 1315 N N . GLN A 1 167 ? -13.513 -6.958 14.491 1.00 98.12 167 GLN A N 1
ATOM 1316 C CA . GLN A 1 167 ? -14.099 -5.698 14.941 1.00 98.12 167 GLN A CA 1
ATOM 1317 C C . GLN A 1 167 ? -14.990 -5.090 13.855 1.00 98.12 167 GLN A C 1
ATOM 1319 O O . GLN A 1 167 ? -16.128 -4.754 14.157 1.00 98.12 167 GLN A O 1
ATOM 1324 N N . TRP A 1 168 ? -14.528 -5.016 12.604 1.00 98.06 168 TRP A N 1
ATOM 1325 C CA . TRP A 1 168 ? -15.331 -4.497 11.491 1.00 98.06 168 TRP A CA 1
ATOM 1326 C C . TRP A 1 168 ? -16.632 -5.282 11.295 1.00 98.06 168 TRP A C 1
ATOM 1328 O O . TRP A 1 168 ? -17.683 -4.668 11.157 1.00 98.06 168 TRP A O 1
ATOM 1338 N N . ILE A 1 169 ? -16.583 -6.617 11.372 1.00 97.88 169 ILE A N 1
ATOM 1339 C CA . ILE A 1 169 ? -17.775 -7.479 11.268 1.00 97.88 169 ILE A CA 1
ATOM 1340 C C . ILE A 1 169 ? -18.754 -7.230 12.425 1.00 97.88 169 ILE A C 1
ATOM 1342 O O . ILE A 1 169 ? -19.967 -7.282 12.231 1.00 97.88 169 ILE A O 1
ATOM 1346 N N . ARG A 1 170 ? -18.242 -6.970 13.637 1.00 97.69 170 ARG A N 1
ATOM 1347 C CA . ARG A 1 170 ? -19.080 -6.649 14.803 1.00 97.69 170 ARG A CA 1
ATOM 1348 C C . ARG A 1 170 ? -19.697 -5.255 14.715 1.00 97.69 170 ARG A C 1
ATOM 1350 O O . ARG A 1 170 ? -20.837 -5.094 15.138 1.00 97.69 170 ARG A O 1
ATOM 1357 N N . ASP A 1 171 ? -18.958 -4.282 14.191 1.00 95.50 171 ASP A N 1
ATOM 1358 C CA . ASP A 1 171 ? -19.426 -2.901 14.041 1.00 95.50 171 ASP A CA 1
ATOM 1359 C C . ASP A 1 171 ? -20.473 -2.775 12.928 1.00 95.50 171 ASP A C 1
ATOM 1361 O O . ASP A 1 171 ? -21.436 -2.025 13.075 1.00 95.50 171 ASP A O 1
ATOM 1365 N N . ASP A 1 172 ? -20.291 -3.505 11.823 1.00 93.56 172 ASP A N 1
ATOM 1366 C CA . ASP A 1 172 ? -21.222 -3.529 10.696 1.00 93.56 172 ASP A CA 1
ATOM 1367 C C . ASP A 1 172 ? -21.150 -4.862 9.933 1.00 93.56 172 ASP A C 1
ATOM 1369 O O . ASP A 1 172 ? -20.314 -5.068 9.053 1.00 93.56 172 ASP A O 1
ATOM 1373 N N . SER A 1 173 ? -22.062 -5.779 10.263 1.00 92.19 173 SER A N 1
ATOM 1374 C CA . SER A 1 173 ? -22.116 -7.114 9.647 1.00 92.19 173 SER A CA 1
ATOM 1375 C C . SER A 1 173 ? -22.605 -7.130 8.193 1.00 92.19 173 SER A C 1
ATOM 1377 O O . SER A 1 173 ? -22.506 -8.170 7.541 1.00 92.19 173 SER A O 1
ATOM 1379 N N . GLN A 1 174 ? -23.167 -6.023 7.693 1.00 93.19 174 GLN A N 1
ATOM 1380 C CA . GLN A 1 174 ? -23.695 -5.923 6.327 1.00 93.19 174 GLN A CA 1
ATOM 1381 C C . GLN A 1 174 ? -22.723 -5.212 5.376 1.00 93.19 174 GLN A C 1
ATOM 1383 O O . GLN A 1 174 ? -22.884 -5.301 4.156 1.00 93.19 174 GLN A O 1
ATOM 1388 N N . GLU A 1 175 ? -21.711 -4.522 5.909 1.00 94.06 175 GLU A N 1
ATOM 1389 C CA . GLU A 1 175 ? -20.688 -3.864 5.102 1.00 94.06 175 GLU A CA 1
ATOM 1390 C C . GLU A 1 175 ? -19.799 -4.887 4.380 1.00 94.06 175 GLU A C 1
ATOM 1392 O O . GLU A 1 175 ? -19.344 -5.890 4.935 1.00 94.06 175 GLU A O 1
ATOM 1397 N N . THR A 1 176 ? -19.516 -4.618 3.107 1.00 96.50 176 THR A N 1
ATOM 1398 C CA . THR A 1 176 ? -18.685 -5.501 2.285 1.00 96.50 176 THR A CA 1
ATOM 1399 C C . THR A 1 176 ? -17.216 -5.235 2.567 1.00 96.50 176 THR A C 1
ATOM 1401 O O . THR A 1 176 ? -16.736 -4.142 2.302 1.00 96.50 176 THR A O 1
ATOM 1404 N N . ILE A 1 177 ? -16.441 -6.227 3.003 1.00 98.12 177 ILE A N 1
ATOM 1405 C CA . ILE A 1 177 ? -14.981 -6.081 3.108 1.00 98.12 177 ILE A CA 1
ATOM 1406 C C . ILE A 1 177 ? -14.343 -6.470 1.771 1.00 98.12 177 ILE A C 1
ATOM 1408 O O . ILE A 1 177 ? -14.412 -7.627 1.354 1.00 98.12 177 ILE A O 1
ATOM 1412 N N . LEU A 1 178 ? -13.697 -5.519 1.094 1.00 98.12 178 LEU A N 1
ATOM 1413 C CA . LEU A 1 178 ? -12.983 -5.803 -0.154 1.00 98.12 178 LEU A CA 1
ATOM 1414 C C . LEU A 1 178 ? -11.597 -6.379 0.135 1.00 98.12 178 LEU A C 1
ATOM 1416 O O . LEU A 1 178 ? -10.843 -5.827 0.934 1.00 98.12 178 LEU A O 1
ATOM 1420 N N . ILE A 1 179 ? -11.238 -7.472 -0.539 1.00 98.19 179 ILE A N 1
ATOM 1421 C CA . ILE A 1 179 ? -9.945 -8.142 -0.360 1.00 98.19 179 ILE A CA 1
ATOM 1422 C C . ILE A 1 179 ? -9.173 -8.113 -1.675 1.00 98.19 179 ILE A C 1
ATOM 1424 O O . ILE A 1 179 ? -9.576 -8.718 -2.667 1.00 98.19 179 ILE A O 1
ATOM 1428 N N . PHE A 1 180 ? -8.026 -7.444 -1.659 1.00 97.94 180 PHE A N 1
ATOM 1429 C CA . PHE A 1 180 ? -7.117 -7.323 -2.790 1.00 97.94 180 PHE A CA 1
ATOM 1430 C C . PHE A 1 180 ? -5.859 -8.138 -2.528 1.00 97.94 180 PHE A C 1
ATOM 1432 O O . PHE A 1 180 ? -4.917 -7.687 -1.871 1.00 97.94 180 PHE A O 1
ATOM 1439 N N . LYS A 1 181 ? -5.855 -9.359 -3.056 1.00 95.12 181 LYS A N 1
ATOM 1440 C CA . LYS A 1 181 ? -4.655 -10.188 -3.157 1.00 95.12 181 LYS A CA 1
ATOM 1441 C C . LYS A 1 181 ? -3.867 -9.760 -4.398 1.00 95.12 181 LYS A C 1
ATOM 1443 O O . LYS A 1 181 ? -4.478 -9.500 -5.429 1.00 95.12 181 LYS A O 1
ATOM 1448 N N . ASP A 1 182 ? -2.536 -9.713 -4.310 1.00 95.06 182 ASP A N 1
ATOM 1449 C CA . ASP A 1 182 ? -1.670 -9.336 -5.440 1.00 95.06 182 ASP A CA 1
ATOM 1450 C C . ASP A 1 182 ? -2.003 -7.944 -6.021 1.00 95.06 182 ASP A C 1
ATOM 1452 O O . ASP A 1 182 ? -1.967 -7.717 -7.231 1.00 95.06 182 ASP A O 1
ATOM 1456 N N . ALA A 1 183 ? -2.329 -6.985 -5.150 1.00 97.00 183 ALA A N 1
ATOM 1457 C CA . ALA A 1 183 ? -2.829 -5.666 -5.531 1.00 97.00 183 ALA A CA 1
ATOM 1458 C C . ALA A 1 183 ? -1.879 -4.872 -6.450 1.00 97.00 183 ALA A C 1
ATOM 1460 O O . ALA A 1 183 ? -2.328 -3.983 -7.169 1.00 97.00 183 ALA A O 1
ATOM 1461 N N . SER A 1 184 ? -0.576 -5.188 -6.471 1.00 94.31 184 SER A N 1
ATOM 1462 C CA . SER A 1 184 ? 0.416 -4.565 -7.365 1.00 94.31 184 SER A CA 1
ATOM 1463 C C . SER A 1 184 ? 0.161 -4.835 -8.862 1.00 94.31 184 SER A C 1
ATOM 1465 O O . SER A 1 184 ? 0.755 -4.154 -9.712 1.00 94.31 184 SER A O 1
ATOM 1467 N N . LYS A 1 185 ? -0.721 -5.801 -9.165 1.00 92.81 185 LYS A N 1
ATOM 1468 C CA . LYS A 1 185 ? -1.034 -6.349 -10.496 1.00 92.81 185 LYS A CA 1
ATOM 1469 C C . LYS A 1 185 ? -2.479 -6.082 -10.934 1.00 92.81 185 LYS A C 1
ATOM 1471 O O . LYS A 1 185 ? -2.906 -6.644 -11.934 1.00 92.81 185 LYS A O 1
ATOM 1476 N N . LEU A 1 186 ? -3.235 -5.275 -10.186 1.00 94.50 186 LEU A N 1
ATOM 1477 C CA . LEU A 1 186 ? -4.644 -4.982 -10.463 1.00 94.50 186 LEU A CA 1
ATOM 1478 C C . LEU A 1 186 ? -4.823 -3.567 -11.019 1.00 94.50 186 LEU A C 1
ATOM 1480 O O . LEU A 1 186 ? -4.063 -2.661 -10.684 1.00 94.50 186 LEU A O 1
ATOM 1484 N N . ALA A 1 187 ? -5.874 -3.359 -11.806 1.00 93.12 187 ALA A N 1
ATOM 1485 C CA . ALA A 1 187 ? -6.371 -2.041 -12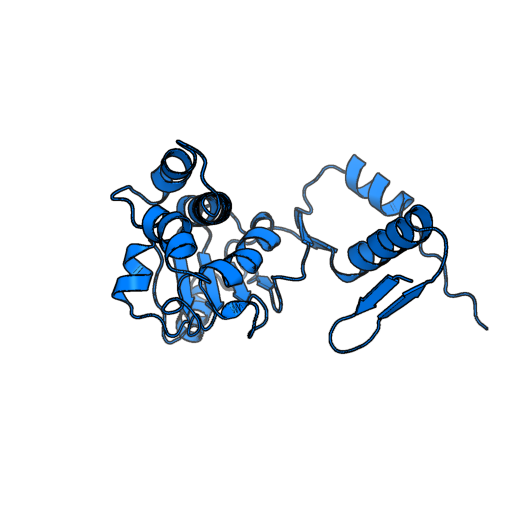.182 1.00 93.12 187 ALA A CA 1
ATOM 1486 C C . ALA A 1 187 ? -7.827 -1.912 -11.722 1.00 93.12 187 ALA A C 1
ATOM 1488 O O . ALA A 1 187 ? -8.726 -2.546 -12.272 1.00 93.12 187 ALA A O 1
ATOM 1489 N N . ILE A 1 188 ? -8.067 -1.122 -10.671 1.00 94.81 188 ILE A N 1
ATOM 1490 C CA . ILE A 1 188 ? -9.410 -0.981 -10.106 1.00 94.81 188 ILE A CA 1
ATOM 1491 C C . ILE A 1 188 ? -10.059 0.323 -10.554 1.00 94.81 188 ILE A C 1
ATOM 1493 O O . ILE A 1 188 ? -9.571 1.426 -10.290 1.00 94.81 188 ILE A O 1
ATOM 1497 N N . TYR A 1 189 ? -11.215 0.181 -11.187 1.00 91.31 189 TYR A N 1
ATOM 1498 C CA . TYR A 1 189 ? -12.065 1.267 -11.639 1.00 91.31 189 TYR A CA 1
ATOM 1499 C C . TYR A 1 189 ? -13.310 1.354 -10.764 1.00 91.31 189 TYR A C 1
ATOM 1501 O O . TYR A 1 189 ? -13.859 0.349 -10.305 1.00 91.31 189 TYR A O 1
ATOM 1509 N N . ASN A 1 190 ? -13.778 2.580 -10.552 1.00 84.25 190 ASN A N 1
ATOM 1510 C CA . ASN A 1 190 ? -15.030 2.802 -9.854 1.00 84.25 190 ASN A CA 1
ATOM 1511 C C . ASN A 1 190 ? -16.196 2.488 -10.803 1.00 84.25 190 ASN A C 1
ATOM 1513 O O . ASN A 1 190 ? -16.307 3.081 -11.877 1.00 84.25 190 ASN A O 1
ATOM 1517 N N . ALA A 1 191 ? -17.085 1.582 -10.392 1.00 73.81 191 ALA A N 1
ATOM 1518 C CA . ALA A 1 191 ? -18.277 1.210 -11.157 1.00 73.81 191 ALA A CA 1
ATOM 1519 C C . ALA A 1 191 ? -19.290 2.365 -11.359 1.00 73.81 191 ALA A C 1
ATOM 1521 O O . ALA A 1 191 ? -20.269 2.193 -12.080 1.00 73.81 191 ALA A O 1
ATOM 1522 N N . HIS A 1 192 ? -19.072 3.536 -10.746 1.00 57.28 192 HIS A N 1
ATOM 1523 C CA . HIS A 1 192 ? -19.929 4.721 -10.875 1.00 57.28 192 HIS A CA 1
ATOM 1524 C C . HIS A 1 192 ? -19.558 5.689 -12.012 1.00 57.28 192 HIS A C 1
ATOM 1526 O O . HIS A 1 192 ? -20.149 6.765 -12.111 1.00 57.28 192 HIS A O 1
ATOM 1532 N N . LEU A 1 193 ? -18.638 5.328 -12.907 1.00 46.12 193 LEU A N 1
ATOM 1533 C CA . LEU A 1 193 ? -18.441 6.086 -14.141 1.00 46.12 193 LEU A CA 1
ATOM 1534 C C . LEU A 1 193 ? -19.626 5.860 -15.102 1.00 46.12 193 LEU A C 1
ATOM 1536 O O . LEU A 1 193 ? -20.072 4.737 -15.324 1.00 46.12 193 LEU A O 1
ATOM 1540 N N . THR A 1 194 ? -20.197 6.968 -15.584 1.00 44.97 194 THR A N 1
ATOM 1541 C CA . THR A 1 194 ? -21.493 7.067 -16.284 1.00 44.97 194 THR A CA 1
ATOM 1542 C C . THR A 1 194 ? -21.726 6.018 -17.385 1.00 44.97 194 THR A C 1
ATOM 1544 O O . THR A 1 194 ? -20.785 5.554 -18.025 1.00 44.97 194 THR A O 1
ATOM 1547 N N . LYS A 1 195 ? -23.005 5.699 -17.673 1.00 44.78 195 LYS A N 1
ATOM 1548 C CA . LYS A 1 195 ? -23.460 4.749 -18.723 1.00 44.78 195 LYS A CA 1
ATOM 1549 C C . LYS A 1 195 ? -22.672 4.832 -20.045 1.00 44.78 195 LYS A C 1
ATOM 1551 O O . LYS A 1 195 ? -22.446 3.805 -20.674 1.00 44.78 195 LYS A O 1
ATOM 1556 N N . LYS A 1 196 ? -22.210 6.031 -20.416 1.00 44.91 196 LYS A N 1
ATOM 1557 C CA . LYS A 1 196 ? -21.446 6.314 -21.636 1.00 44.91 196 LYS A CA 1
ATOM 1558 C C . LYS A 1 196 ? -20.074 5.618 -21.680 1.00 44.91 196 LYS A C 1
ATOM 1560 O O . LYS A 1 196 ? -19.647 5.197 -22.746 1.00 44.91 196 LYS A O 1
ATOM 1565 N N . GLU A 1 197 ? -19.403 5.439 -20.544 1.00 47.88 197 GLU A N 1
ATOM 1566 C CA . GLU A 1 197 ? -18.096 4.760 -20.468 1.00 47.88 197 GLU A CA 1
ATOM 1567 C C . GLU A 1 197 ? -18.245 3.233 -20.355 1.00 47.88 197 GLU A C 1
ATOM 1569 O O . GLU A 1 197 ? -17.452 2.477 -20.919 1.00 47.88 197 GLU A O 1
ATOM 1574 N N . ALA A 1 198 ? -19.324 2.769 -19.717 1.00 42.84 198 ALA A N 1
ATOM 1575 C CA . ALA A 1 198 ? -19.690 1.354 -19.675 1.00 42.84 198 ALA A CA 1
ATOM 1576 C C . ALA A 1 198 ? -20.110 0.806 -21.056 1.00 42.84 198 ALA A C 1
ATOM 1578 O O . ALA A 1 198 ? -19.817 -0.349 -21.371 1.00 42.84 198 ALA A O 1
ATOM 1579 N N . GLU A 1 199 ? -20.764 1.618 -21.895 1.00 44.94 199 GLU A N 1
ATOM 1580 C CA . GLU A 1 199 ? -21.116 1.262 -23.280 1.00 44.94 199 GLU A CA 1
ATOM 1581 C C . GLU A 1 199 ? -19.896 1.222 -24.205 1.00 44.94 199 GLU A C 1
ATOM 1583 O O . GLU A 1 199 ? -19.757 0.275 -24.978 1.00 44.94 199 GLU A O 1
ATOM 1588 N N . VAL A 1 200 ? -18.966 2.177 -24.078 1.00 46.72 200 VAL A N 1
ATOM 1589 C CA . VAL A 1 200 ? -17.701 2.160 -24.834 1.00 46.72 200 VAL A CA 1
ATOM 1590 C C . VAL A 1 200 ? -16.889 0.909 -24.489 1.00 46.72 200 VAL A C 1
ATOM 1592 O O . VAL A 1 200 ? -16.445 0.208 -25.398 1.00 46.72 200 VAL A O 1
ATOM 1595 N N . SER A 1 201 ? -16.796 0.551 -23.204 1.00 44.09 201 SER A N 1
ATOM 1596 C CA . SER A 1 201 ? -16.141 -0.685 -22.752 1.00 44.09 201 SER A CA 1
ATOM 1597 C C . SER A 1 201 ? -16.845 -1.943 -23.292 1.00 44.09 201 SER A C 1
ATOM 1599 O O . SER A 1 201 ? -16.209 -2.793 -23.909 1.00 44.09 201 SER A O 1
ATOM 1601 N N . LYS A 1 202 ? -18.180 -2.041 -23.207 1.00 45.12 202 LYS A N 1
ATOM 1602 C CA . LYS A 1 202 ? -18.925 -3.172 -23.802 1.00 45.12 202 LYS A CA 1
ATOM 1603 C C . LYS A 1 202 ? -18.770 -3.281 -25.324 1.00 45.12 202 LYS A C 1
ATOM 1605 O O . LYS A 1 202 ? -18.740 -4.398 -25.833 1.00 45.12 202 LYS A O 1
ATOM 1610 N N . SER A 1 203 ? -18.670 -2.161 -26.042 1.00 47.62 203 SER A N 1
ATOM 1611 C CA . SER A 1 203 ? -18.493 -2.151 -27.503 1.00 47.62 203 SER A CA 1
ATOM 1612 C C . SER A 1 203 ? -17.079 -2.560 -27.939 1.00 47.62 203 SER A C 1
ATOM 1614 O O . SER A 1 203 ? -16.923 -3.251 -28.943 1.00 47.62 203 SER A O 1
ATOM 1616 N N . LEU A 1 204 ? -16.056 -2.202 -27.153 1.00 42.19 204 LEU A N 1
ATOM 1617 C CA . LEU A 1 204 ? -14.655 -2.565 -27.397 1.00 42.19 204 LEU A CA 1
ATOM 1618 C C . LEU A 1 204 ? -14.341 -4.016 -27.003 1.00 42.19 204 LEU A C 1
ATOM 1620 O O . LEU A 1 204 ? -13.404 -4.607 -27.536 1.00 42.19 204 LEU A O 1
ATOM 1624 N N . PHE A 1 205 ? -15.135 -4.596 -26.101 1.00 49.03 205 PHE A N 1
ATOM 1625 C CA . PHE A 1 205 ? -14.963 -5.948 -25.567 1.00 49.03 205 PHE A CA 1
ATOM 1626 C C . PHE A 1 205 ? -16.145 -6.869 -25.902 1.00 49.03 205 PHE A C 1
ATOM 1628 O O . PHE A 1 205 ? -16.581 -7.670 -25.068 1.00 49.03 205 PHE A O 1
ATOM 1635 N N . SER A 1 206 ? -16.669 -6.790 -27.130 1.00 37.47 206 SER A N 1
ATOM 1636 C CA . SER A 1 206 ? -17.501 -7.882 -27.642 1.00 37.47 206 SER A CA 1
ATOM 1637 C C . SER A 1 206 ? -16.655 -9.161 -27.669 1.00 37.47 206 SER A C 1
ATOM 1639 O O . SER A 1 206 ? -15.528 -9.180 -28.165 1.00 37.47 206 SER A O 1
ATOM 1641 N N . ARG A 1 207 ? -17.158 -10.218 -27.018 1.00 40.97 207 ARG A N 1
ATOM 1642 C CA . ARG A 1 207 ? -16.467 -11.505 -26.900 1.00 40.97 207 ARG A CA 1
ATOM 1643 C C . ARG A 1 207 ? -16.176 -12.036 -28.302 1.00 40.97 207 ARG A C 1
ATOM 1645 O O . ARG A 1 207 ? -17.102 -12.449 -28.994 1.00 40.97 207 ARG A O 1
ATOM 1652 N N . VAL A 1 208 ? -14.905 -12.083 -28.693 1.00 40.22 208 VAL A N 1
ATOM 1653 C CA . VAL A 1 208 ? -14.490 -12.984 -29.768 1.00 40.22 208 VAL A CA 1
ATOM 1654 C C . VAL A 1 208 ? -14.623 -14.384 -29.182 1.00 40.22 208 VAL A C 1
ATOM 1656 O O . VAL A 1 208 ? -13.904 -14.745 -28.249 1.00 40.22 208 VAL A O 1
ATOM 1659 N N . ALA A 1 209 ? -15.637 -15.121 -29.636 1.00 34.97 209 ALA A N 1
ATOM 1660 C CA . ALA A 1 209 ? -15.799 -16.521 -29.276 1.00 34.97 209 ALA A CA 1
ATOM 1661 C C . ALA A 1 209 ? -14.507 -17.273 -29.642 1.00 34.97 209 ALA A C 1
ATOM 1663 O O . ALA A 1 209 ? -13.932 -16.981 -30.693 1.00 34.97 209 ALA A O 1
ATOM 1664 N N . PRO A 1 210 ? -14.030 -18.210 -28.805 1.00 35.94 210 PRO A N 1
ATOM 1665 C CA . PRO A 1 210 ? -12.877 -19.017 -29.165 1.00 35.94 210 PRO A CA 1
ATOM 1666 C C . PRO A 1 210 ? -13.194 -19.772 -30.457 1.00 35.94 210 PRO A C 1
ATOM 1668 O O . PRO A 1 210 ? -14.142 -20.556 -30.521 1.00 35.94 210 PRO A O 1
ATOM 1671 N N . THR A 1 211 ? -12.425 -19.493 -31.504 1.00 36.41 211 THR A N 1
ATOM 1672 C CA . THR A 1 211 ? -12.423 -20.284 -32.728 1.00 36.41 211 THR A CA 1
ATOM 1673 C C . THR A 1 211 ? -11.889 -21.662 -32.353 1.00 36.41 211 THR A C 1
ATOM 1675 O O . THR A 1 211 ? -10.716 -21.796 -32.015 1.00 36.41 211 THR A O 1
ATOM 1678 N N . ASN A 1 212 ? -12.759 -22.672 -32.350 1.00 35.84 212 ASN A N 1
ATOM 1679 C CA . ASN A 1 212 ? -12.344 -24.066 -32.223 1.00 35.84 212 ASN A CA 1
ATOM 1680 C C . ASN A 1 212 ? -11.420 -24.422 -33.395 1.00 35.84 212 ASN A C 1
ATOM 1682 O O . ASN A 1 212 ? -11.886 -24.441 -34.537 1.00 35.84 212 ASN A O 1
ATOM 1686 N N . GLN A 1 213 ? -10.162 -24.740 -33.094 1.00 34.75 213 GLN A N 1
ATOM 1687 C CA . GLN A 1 213 ? -9.330 -25.699 -33.826 1.00 34.75 213 GLN A CA 1
ATOM 1688 C C . GLN A 1 213 ? -8.502 -26.491 -32.820 1.00 34.75 213 GLN A C 1
ATOM 1690 O O . GLN A 1 213 ? -7.941 -25.855 -31.899 1.00 34.75 213 GLN A O 1
#

InterPro domains:
  IPR043166 LarA-like, C-terminal domain [G3DSA:3.90.226.30] (12-197)
  IPR048068 LarA-like [PTHR33171] (5-186)
  IPR048520 Lactate racemase, C-terminal domain [PF21113] (38-165)

Secondary structure (DSSP, 8-state):
-EEEESSSEEEEE-S-HHHHHHHHHHHHHHHHEEEE--EEEEEE---STTTTSSHHHHHHHHHHHGGGEEEEEEEEEE----STTTTT-SSHHHHHHHHHHHTSSS-HHHHHHHHHSS--TTHHHHHHHHHHHHHSSEEEEESSS-HHHHHHTT-EE-S-HHHHHHHHHHH-TTS-EEEETTGGG-EEEETTS-HHHHHHHHHHT--------

Organism: NCBI:txid412755

Foldseek 3Di:
DDFDDDPDTPDDDDDDPVVRVVVVVVVLCVVFEDADAAFLAEEWEQAAPPCQLAPLSVLLLCLQCVQNHAFQGEYEYEGALPHPPNSHANHPVLCVLALVLLLPPDPLLCSLVVLPPPDDPNSVSNNSSSNSLNRYNAYEYEYPDDQVSQVSSVHGYDVDVPVVVVVVCVVPVPTDYHYHHSSSSHHYDHNPDDPVVVVVVCVVCDDPDPDDD

Sequence (213 aa):
MATIGSKRLIWAAAGDVETVTREGIRVVDQTTSFYLKPSKYSIVSPGGYPDDETLYASQRGLDLVNNAILDKGEIIWLAACDGGYQGLAPSEKAKKFFYDSLTLDKSKDALAPEIKKNYRLFKQKAYKMARIIGRVNRVWLHSKLDERTVRAAHLNPTKNPQKIIDQWIRDDSQETILIFKDASKLAIYNAHLTKKEAEVSKSLFSRVAPTNQ

pLDDT: mean 89.92, std 16.5, range [34.75, 98.88]

Radius of gyration: 19.3 Å; chains: 1; bounding box: 42×47×52 Å